Protein AF-A0A536V6L5-F1 (afdb_monomer)

Solvent-accessible surface area (backbone atoms only — not comparable to full-atom values): 14702 Å² total; per-residue (Å²): 137,81,83,82,77,78,73,73,70,75,74,70,68,69,81,58,52,76,40,65,74,47,49,51,50,50,55,52,52,50,52,52,50,48,46,52,52,24,46,74,72,39,78,50,76,87,55,30,63,60,49,31,51,57,50,44,69,66,52,49,61,55,50,54,53,49,50,52,50,43,40,71,46,36,77,60,47,76,75,45,56,42,69,62,38,52,51,49,50,53,53,46,54,51,50,48,43,53,52,48,48,54,55,48,42,75,76,40,90,80,68,48,72,70,58,50,51,49,54,44,52,50,53,52,51,51,51,51,51,51,53,49,52,51,51,53,48,55,64,66,47,49,62,58,55,51,50,52,49,50,52,57,56,49,66,73,49,57,67,66,54,56,55,50,48,51,50,41,35,60,65,26,49,83,81,38,47,72,60,21,49,50,54,50,50,45,51,51,53,52,50,53,60,72,70,47,85,68,82,55,68,35,40,42,46,60,54,52,51,51,48,48,48,52,47,55,53,48,37,68,68,48,42,93,76,58,85,86,85,87,91,58,92,86,56,67,46,78,43,72,35,68,59,72,64,60,50,64,56,51,57,47,62,75,73,107

Foldseek 3Di:
DDPPPPPPQPQQAFPQLQDPVLLVVLVVLVLVVLLVVLCVVDVDPVCSVVSSVVSCVLQVVLSVVLSVVCNVCSVVSRVDHLVVSLVVSLVSLLVSLLVSLVVVCVVDVPDDPVNSVVSSVVSNVSSVVSRVVSSVVSVVCSVVVVVVVVVVLVVLDDVVLVVLLVVLLVVCCVPPVVVSVVSVVLVVVLVVLSNDPQPFWDFPLVQVVSLVSSVVSVCSRCPVVDDDDDDCPPPRRRDTDRPPPCVVVSVVVSVD

Sequence (256 aa):
MRSIINQNAVPLSLPDFRNLGTILRILLAVNAFVLVAAIVREPRFETLSATWVEMVAVVEPPLLVELLILYILAPWFWRLPYEGGALMVIALTLGVSLGFNAAVSALVADMTAATMLRHVLYSLAIAGVLLYYCHLRAKALSPAITEARLQALQARIRPHFLFNSMNAVLSLMRSEPRRAEAALEDLADLFRVLMRDNRQLTPLADEVELCRQYLDVEMLRLGGRLEIEWHIDNMPKDALVPPLILQPLLENAVYH

Mean predicted aligned error: 13.1 Å

Secondary structure (DSSP, 8-state):
------------PPP-TT-HHHHHHHHHHHHHHHHHHHHHH---HHHHHHHHHHHHHHHHHHHHHHHHHHHHHHHHHTTS-HHHHHHHHHHHHHHHHHHHHHHHHHH-TT--HHHHHHHHHHHHHHHHHHHHHHHHHHHHHHHHHHHHHHHHHHHTS-HHHHHHHHHHHHHHTTT-HHHHHHHHHHHHHHHHHHTS-TTS-EEHHHHHHHHHHHHHHHHHHHGGG-------TT--TT-EE-TTSSHHHHHHHHH-

pLDDT: mean 82.63, std 12.37, range [30.34, 94.31]

Structure (mmCIF, N/CA/C/O backbone):
data_AF-A0A536V6L5-F1
#
_entry.id   AF-A0A536V6L5-F1
#
loop_
_atom_site.group_PDB
_atom_site.id
_atom_site.type_symbol
_atom_site.label_atom_id
_atom_site.label_alt_id
_atom_site.label_comp_id
_atom_site.label_asym_id
_atom_site.label_entity_id
_atom_site.label_seq_id
_atom_site.pdbx_PDB_ins_code
_atom_site.Cartn_x
_atom_site.Cartn_y
_atom_site.Cartn_z
_atom_site.occupancy
_atom_site.B_iso_or_equiv
_atom_site.auth_seq_id
_atom_site.auth_comp_id
_atom_site.auth_asym_id
_atom_site.auth_atom_id
_atom_site.pdbx_PDB_model_num
ATOM 1 N N . MET A 1 1 ? 12.572 12.201 30.875 1.00 36.19 1 MET A N 1
ATOM 2 C CA . MET A 1 1 ? 11.331 11.630 30.313 1.00 36.19 1 MET A CA 1
ATOM 3 C C . MET A 1 1 ? 11.689 10.989 28.973 1.00 36.19 1 MET A C 1
ATOM 5 O O . MET A 1 1 ? 11.778 11.682 27.970 1.00 36.19 1 MET A O 1
ATOM 9 N N . ARG A 1 2 ? 12.098 9.711 28.981 1.00 32.19 2 ARG A N 1
ATOM 10 C CA . ARG A 1 2 ? 12.500 8.993 27.758 1.00 32.19 2 ARG A CA 1
ATOM 11 C C . ARG A 1 2 ? 11.228 8.612 27.000 1.00 32.19 2 ARG A C 1
ATOM 13 O O 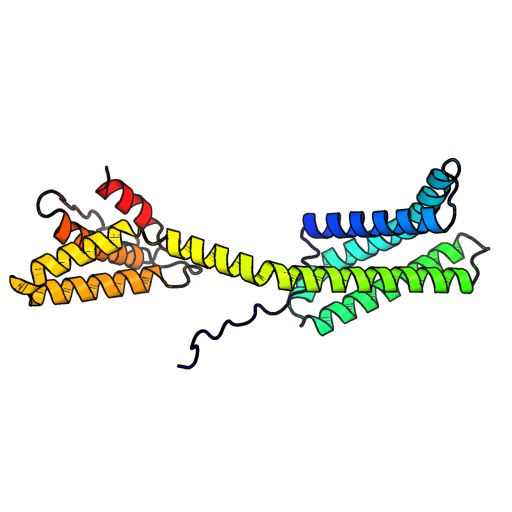. ARG A 1 2 ? 10.343 8.010 27.594 1.00 32.19 2 ARG A O 1
ATOM 20 N N . SER A 1 3 ? 11.140 8.993 25.729 1.00 30.34 3 SER A N 1
ATOM 21 C CA . SER A 1 3 ? 10.103 8.529 24.805 1.00 30.34 3 SER A CA 1
ATOM 22 C C . SER A 1 3 ? 10.157 6.997 24.723 1.00 30.34 3 SER A C 1
ATOM 24 O O . SER A 1 3 ? 11.151 6.447 24.257 1.00 30.34 3 SER A O 1
ATOM 26 N N . ILE A 1 4 ? 9.124 6.317 25.234 1.00 40.22 4 ILE A N 1
ATOM 27 C CA . ILE A 1 4 ? 8.967 4.845 25.216 1.00 40.22 4 ILE A CA 1
ATOM 28 C C . ILE A 1 4 ? 8.291 4.377 23.911 1.00 40.22 4 ILE A C 1
ATOM 30 O O . ILE A 1 4 ? 8.053 3.191 23.707 1.00 40.22 4 ILE A O 1
ATOM 34 N N . ILE A 1 5 ? 8.031 5.277 22.959 1.00 40.41 5 ILE A N 1
ATOM 35 C CA . ILE A 1 5 ? 7.508 4.878 21.652 1.00 40.41 5 ILE A CA 1
ATOM 36 C C . ILE A 1 5 ? 8.704 4.541 20.768 1.00 40.41 5 ILE A C 1
ATOM 38 O O . ILE A 1 5 ? 9.228 5.385 20.041 1.00 40.41 5 ILE A O 1
ATOM 42 N N . ASN A 1 6 ? 9.154 3.291 20.866 1.00 34.97 6 ASN A N 1
ATOM 43 C CA . ASN A 1 6 ? 10.057 2.698 19.894 1.00 34.97 6 ASN A CA 1
ATOM 44 C C . ASN A 1 6 ? 9.265 2.568 18.584 1.00 34.97 6 ASN A C 1
ATOM 46 O O . ASN A 1 6 ? 8.606 1.561 18.327 1.00 34.97 6 ASN A O 1
ATOM 50 N N . GLN A 1 7 ? 9.230 3.654 17.806 1.00 41.91 7 GLN A N 1
ATOM 51 C CA . GLN A 1 7 ? 8.736 3.638 16.438 1.00 41.91 7 GLN A CA 1
ATOM 52 C C . GLN A 1 7 ? 9.665 2.700 15.678 1.00 41.91 7 GLN A C 1
ATOM 54 O O . GLN A 1 7 ? 10.732 3.114 15.230 1.00 41.91 7 GLN A O 1
ATOM 59 N N . ASN A 1 8 ? 9.296 1.421 15.591 1.00 37.50 8 ASN A N 1
ATOM 60 C CA . ASN A 1 8 ? 9.935 0.493 14.676 1.00 37.50 8 ASN A CA 1
ATOM 61 C C . ASN A 1 8 ? 9.843 1.141 13.298 1.00 37.50 8 ASN A C 1
ATOM 63 O O . ASN A 1 8 ? 8.767 1.171 12.696 1.00 37.50 8 ASN A O 1
ATOM 67 N N . ALA A 1 9 ? 10.949 1.739 12.851 1.00 43.09 9 ALA A N 1
ATOM 68 C CA . ALA A 1 9 ? 11.064 2.299 11.525 1.00 43.09 9 ALA A CA 1
ATOM 69 C C . ALA A 1 9 ? 10.640 1.185 10.576 1.00 43.09 9 ALA A C 1
ATOM 71 O O . ALA A 1 9 ? 11.258 0.119 10.571 1.00 43.09 9 ALA A O 1
ATOM 72 N N . VAL A 1 10 ? 9.529 1.391 9.861 1.00 50.34 10 VAL A N 1
ATOM 73 C CA . VAL A 1 10 ? 9.064 0.434 8.859 1.00 50.34 10 VAL A CA 1
ATOM 74 C C . VAL A 1 10 ? 10.277 0.152 7.977 1.00 50.34 10 VAL A C 1
ATOM 76 O O . VAL A 1 10 ? 10.818 1.112 7.416 1.00 50.34 10 VAL A O 1
ATOM 79 N N . PRO A 1 11 ? 10.773 -1.098 7.925 1.00 54.41 11 PRO A N 1
ATOM 80 C CA . PRO A 1 11 ? 11.987 -1.388 7.192 1.00 54.41 11 PRO A CA 1
ATOM 81 C C . PRO A 1 11 ? 11.763 -0.923 5.760 1.00 54.41 11 PRO A C 1
ATOM 83 O O . PRO A 1 11 ? 10.752 -1.265 5.138 1.00 54.41 11 PRO A O 1
ATOM 86 N N . LEU A 1 12 ? 12.665 -0.060 5.287 1.00 58.19 12 LEU A N 1
ATOM 87 C CA . LEU A 1 12 ? 12.641 0.448 3.924 1.00 58.19 12 LEU A CA 1
ATOM 88 C C . LEU A 1 12 ? 12.573 -0.764 3.000 1.00 58.19 12 LEU A C 1
ATOM 90 O O . LEU A 1 12 ? 13.488 -1.581 2.957 1.00 58.19 12 LEU A O 1
ATOM 94 N N . SER A 1 13 ? 11.438 -0.917 2.334 1.00 67.75 13 SER A N 1
ATOM 95 C CA . SER A 1 13 ? 11.196 -1.993 1.388 1.00 67.75 13 SER A CA 1
ATOM 96 C C . SER A 1 13 ? 11.420 -1.452 -0.012 1.00 67.75 13 SER A C 1
ATOM 98 O O . SER A 1 13 ? 11.226 -0.264 -0.285 1.00 67.75 13 SER A O 1
ATOM 100 N N . LEU A 1 14 ? 11.877 -2.331 -0.896 1.00 75.69 14 LEU A N 1
ATOM 101 C CA . LEU A 1 14 ? 11.948 -2.017 -2.312 1.00 75.69 14 LEU A CA 1
ATOM 102 C C . LEU A 1 14 ? 10.566 -1.646 -2.870 1.00 75.69 14 LEU A C 1
ATOM 104 O O . LEU A 1 14 ? 9.544 -2.045 -2.302 1.00 75.69 14 LEU A O 1
ATOM 108 N N . PRO A 1 15 ? 10.528 -0.916 -3.999 1.00 78.69 15 PRO A N 1
ATOM 109 C CA . PRO A 1 15 ? 9.286 -0.660 -4.708 1.00 78.69 15 PRO A CA 1
ATOM 110 C C . PRO A 1 15 ? 8.538 -1.965 -4.974 1.00 78.69 15 PRO A C 1
ATOM 112 O O . PRO A 1 15 ? 9.135 -2.971 -5.354 1.00 78.69 15 PRO A O 1
ATOM 115 N N . ASP A 1 16 ? 7.217 -1.939 -4.823 1.00 83.25 16 ASP A N 1
ATOM 116 C CA . ASP A 1 16 ? 6.396 -3.063 -5.252 1.00 83.25 16 ASP A CA 1
ATOM 117 C C . ASP A 1 16 ? 6.327 -3.079 -6.784 1.00 83.25 16 ASP A C 1
ATOM 119 O O . ASP A 1 16 ? 5.554 -2.334 -7.394 1.00 83.25 16 ASP A O 1
ATOM 123 N N . PHE A 1 17 ? 7.157 -3.926 -7.392 1.00 85.06 17 PHE A N 1
ATOM 124 C CA . PHE A 1 17 ? 7.233 -4.117 -8.840 1.00 85.06 17 PHE A CA 1
ATOM 125 C C . PHE A 1 17 ? 6.014 -4.843 -9.429 1.00 85.06 17 PHE A C 1
ATOM 127 O O . PHE A 1 17 ? 5.901 -4.928 -10.647 1.00 85.06 17 PHE A O 1
ATOM 134 N N . ARG A 1 18 ? 5.076 -5.341 -8.607 1.00 87.12 18 ARG A N 1
ATOM 135 C CA . ARG A 1 18 ? 3.779 -5.867 -9.075 1.00 87.12 18 ARG A CA 1
ATOM 136 C C . ARG A 1 18 ? 2.665 -4.831 -9.038 1.00 87.12 18 ARG A C 1
ATOM 138 O O . ARG A 1 18 ? 1.616 -5.033 -9.648 1.00 87.12 18 ARG A O 1
ATOM 145 N N . ASN A 1 19 ? 2.883 -3.709 -8.360 1.00 87.25 19 ASN A N 1
ATOM 146 C CA . ASN A 1 19 ? 1.928 -2.618 -8.333 1.00 87.2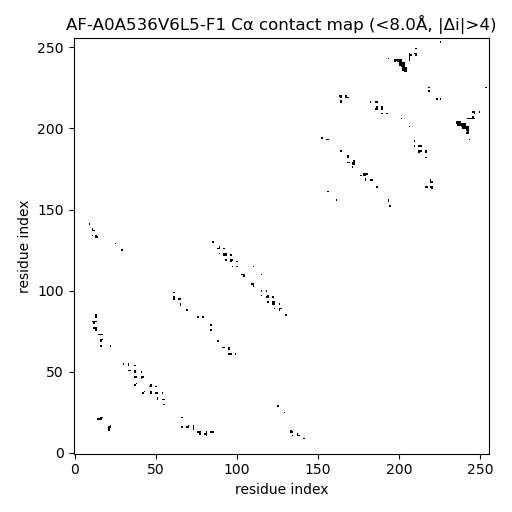5 19 ASN A CA 1
ATOM 147 C C . ASN A 1 19 ? 1.924 -1.886 -9.684 1.00 87.25 19 ASN A C 1
ATOM 149 O O . ASN A 1 19 ? 2.905 -1.238 -10.056 1.00 87.25 19 ASN A O 1
ATOM 153 N N . LEU A 1 20 ? 0.788 -1.925 -10.387 1.00 86.88 20 LEU A N 1
ATOM 154 C CA . LEU A 1 20 ? 0.605 -1.240 -11.674 1.00 86.88 20 LEU A CA 1
ATOM 155 C C . LEU A 1 20 ? 0.927 0.260 -11.597 1.00 86.88 20 LEU A C 1
ATOM 157 O O . LEU A 1 20 ? 1.516 0.821 -12.516 1.00 86.88 20 LEU A O 1
ATOM 161 N N . GLY A 1 21 ? 0.607 0.911 -10.476 1.00 87.38 21 GLY A N 1
ATOM 162 C CA . GLY A 1 21 ? 0.941 2.313 -10.252 1.00 87.38 21 GLY A CA 1
ATOM 163 C C . GLY A 1 21 ? 2.439 2.566 -10.056 1.00 87.38 21 GLY A C 1
ATOM 164 O O . GLY A 1 21 ? 2.901 3.675 -10.313 1.00 87.38 21 GLY A O 1
ATOM 165 N N . THR A 1 22 ? 3.222 1.592 -9.588 1.00 87.50 22 THR A N 1
ATOM 166 C CA . THR A 1 22 ? 4.693 1.693 -9.546 1.00 87.50 22 THR A CA 1
ATOM 167 C C . THR A 1 22 ? 5.272 1.547 -10.949 1.00 87.50 22 THR A C 1
ATOM 169 O O . THR A 1 22 ? 6.049 2.405 -11.362 1.00 87.50 22 THR A O 1
ATOM 172 N N . ILE A 1 23 ? 4.830 0.533 -11.699 1.00 90.00 23 ILE A N 1
ATOM 173 C CA . ILE A 1 23 ? 5.245 0.293 -13.091 1.00 90.00 23 ILE A CA 1
ATOM 174 C C . ILE A 1 23 ? 4.973 1.530 -13.956 1.00 90.00 23 ILE A C 1
ATOM 176 O O . ILE A 1 23 ? 5.877 2.030 -14.621 1.00 90.00 23 ILE A O 1
ATOM 180 N N . LEU A 1 24 ? 3.757 2.082 -13.888 1.00 91.31 24 LEU A N 1
ATOM 181 C CA . LEU A 1 24 ? 3.375 3.263 -14.662 1.00 91.31 24 LEU A CA 1
ATOM 182 C C . LEU A 1 24 ? 4.258 4.479 -14.345 1.00 91.31 24 LEU A C 1
ATOM 184 O O . LEU A 1 24 ? 4.662 5.201 -15.250 1.00 91.31 24 LEU A O 1
ATOM 188 N N . ARG A 1 25 ? 4.590 4.708 -13.068 1.00 90.25 25 ARG A N 1
ATOM 189 C CA . ARG A 1 25 ? 5.477 5.817 -12.677 1.00 90.25 25 ARG A CA 1
ATOM 190 C C . ARG A 1 25 ? 6.890 5.634 -13.215 1.00 90.25 25 ARG A C 1
ATOM 192 O O . ARG A 1 25 ? 7.487 6.624 -13.620 1.00 90.25 25 ARG A O 1
ATOM 199 N N . ILE A 1 26 ? 7.407 4.404 -13.222 1.00 91.06 26 ILE A N 1
ATOM 200 C CA . ILE A 1 26 ? 8.713 4.101 -13.814 1.00 91.06 26 ILE A CA 1
ATOM 201 C C . ILE A 1 26 ? 8.675 4.411 -15.313 1.00 91.06 26 ILE A C 1
ATOM 203 O O . ILE A 1 26 ? 9.492 5.198 -15.775 1.00 91.06 26 ILE A O 1
ATOM 207 N N . LEU A 1 27 ? 7.684 3.892 -16.045 1.00 92.12 27 LEU A N 1
ATOM 208 C CA . LEU A 1 27 ? 7.528 4.146 -17.483 1.00 92.12 27 LEU A CA 1
ATOM 209 C C . LEU A 1 27 ? 7.452 5.643 -17.807 1.00 92.12 27 LEU A C 1
ATOM 211 O O . LEU A 1 27 ? 8.172 6.119 -18.684 1.00 92.12 27 LEU A O 1
ATOM 215 N N . LEU A 1 28 ? 6.631 6.396 -17.067 1.00 92.81 28 LEU A N 1
ATOM 216 C CA . LEU A 1 28 ? 6.499 7.843 -17.244 1.00 92.81 28 LEU A CA 1
ATOM 217 C C . LEU A 1 28 ? 7.797 8.589 -16.912 1.00 92.81 28 LEU A C 1
ATOM 219 O O . LEU A 1 28 ? 8.168 9.509 -17.635 1.00 92.81 28 LEU A O 1
ATOM 223 N N . ALA A 1 29 ? 8.498 8.201 -15.845 1.00 90.56 29 ALA A N 1
ATOM 224 C CA . ALA A 1 29 ? 9.748 8.842 -15.450 1.00 90.56 29 ALA A CA 1
ATOM 225 C C . ALA A 1 29 ? 10.865 8.597 -16.474 1.00 90.56 29 ALA A C 1
ATOM 227 O O . ALA A 1 29 ? 11.586 9.533 -16.818 1.00 90.56 29 ALA A O 1
ATOM 228 N N . VAL A 1 30 ? 10.980 7.372 -17.000 1.00 90.44 30 VAL A N 1
ATOM 229 C CA . VAL A 1 30 ? 11.951 7.057 -18.056 1.00 90.44 30 VAL A CA 1
ATOM 230 C C . VAL A 1 30 ? 11.614 7.818 -19.334 1.00 90.44 30 VAL A C 1
ATOM 232 O O . VAL A 1 30 ? 12.487 8.483 -19.882 1.00 90.44 30 VAL A O 1
ATOM 235 N N . ASN A 1 31 ? 10.352 7.814 -19.770 1.00 92.19 31 ASN A N 1
ATOM 236 C CA . ASN A 1 31 ? 9.929 8.559 -20.959 1.00 92.19 31 ASN A CA 1
ATOM 237 C C . ASN A 1 31 ? 10.161 10.073 -20.821 1.00 92.19 31 ASN A C 1
ATOM 239 O O . ASN A 1 31 ? 10.624 10.713 -21.765 1.00 92.19 31 ASN A O 1
ATOM 243 N N . ALA A 1 32 ? 9.913 10.647 -19.639 1.00 91.44 32 ALA A N 1
ATOM 244 C CA . ALA A 1 32 ? 10.214 12.051 -19.365 1.00 91.44 32 ALA A CA 1
ATOM 245 C C . ALA A 1 32 ? 11.724 12.333 -19.431 1.00 91.44 32 ALA A C 1
ATOM 247 O O . ALA A 1 32 ? 12.139 13.344 -19.995 1.00 91.44 32 ALA A O 1
ATOM 248 N N . PHE A 1 33 ? 12.555 11.430 -18.903 1.00 89.06 33 PHE A N 1
ATOM 249 C CA . PHE A 1 33 ? 14.010 11.549 -18.993 1.00 89.06 33 PHE A CA 1
ATOM 250 C C . PHE A 1 33 ? 14.500 11.472 -20.444 1.00 89.06 33 PHE A C 1
ATOM 252 O O . PHE A 1 33 ? 15.322 12.286 -20.859 1.00 89.06 33 PHE A O 1
ATOM 259 N N . VAL A 1 34 ? 13.954 10.544 -21.235 1.00 89.50 34 VAL A N 1
ATOM 260 C CA . VAL A 1 34 ? 14.249 10.417 -22.669 1.00 89.50 34 VAL A CA 1
ATOM 261 C C . VAL A 1 34 ? 13.827 11.675 -23.431 1.00 89.50 34 VAL A C 1
ATOM 263 O O . VAL A 1 34 ? 14.579 12.154 -24.275 1.00 89.50 34 VAL A O 1
ATOM 266 N N . LEU A 1 35 ? 12.677 12.268 -23.100 1.00 90.06 35 LEU A N 1
ATOM 267 C CA . LEU A 1 35 ? 12.240 13.536 -23.687 1.00 90.06 35 LEU A CA 1
ATOM 268 C C . LEU A 1 35 ? 13.208 14.682 -23.365 1.00 90.06 35 LEU A C 1
ATOM 270 O O . LEU A 1 35 ? 13.599 15.424 -24.263 1.00 90.06 35 LEU A O 1
ATOM 274 N N . VAL A 1 36 ? 13.646 14.806 -22.109 1.00 89.50 36 VAL A N 1
ATOM 275 C CA . VAL A 1 36 ? 14.653 15.807 -21.717 1.00 89.50 36 VAL A CA 1
ATOM 276 C C . VAL A 1 36 ? 15.971 15.573 -22.461 1.00 89.50 36 VAL A C 1
ATOM 278 O O . VAL A 1 36 ? 16.558 16.522 -22.977 1.00 89.50 36 VAL A O 1
ATOM 281 N N . ALA A 1 37 ? 16.418 14.321 -22.581 1.00 86.31 37 ALA A N 1
ATOM 282 C CA . ALA A 1 37 ? 17.620 13.977 -23.337 1.00 86.31 37 ALA A CA 1
ATOM 283 C C . ALA A 1 37 ? 17.488 14.313 -24.835 1.00 86.31 3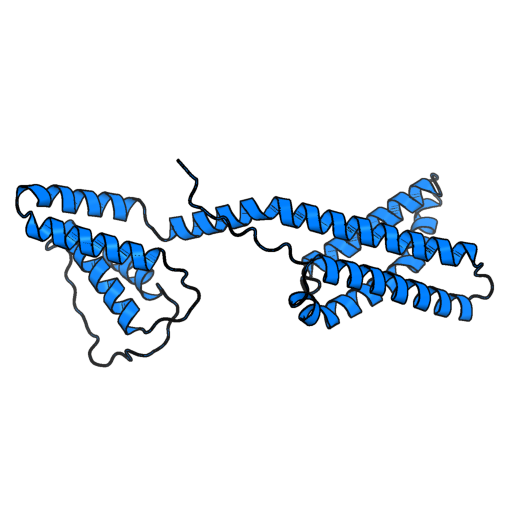7 ALA A C 1
ATOM 285 O O . ALA A 1 37 ? 18.450 14.795 -25.435 1.00 86.31 37 ALA A O 1
ATOM 286 N N . ALA A 1 38 ? 16.304 14.120 -25.424 1.00 87.81 38 ALA A N 1
ATOM 287 C CA . ALA A 1 38 ? 16.015 14.502 -26.804 1.00 87.81 38 ALA A CA 1
ATOM 288 C C . ALA A 1 38 ? 16.090 16.026 -26.998 1.00 87.81 38 ALA A C 1
ATOM 290 O O . ALA A 1 38 ? 16.741 16.474 -27.938 1.00 87.81 38 ALA A O 1
ATOM 291 N N . ILE A 1 39 ? 15.529 16.817 -26.071 1.00 89.56 39 ILE A N 1
ATOM 292 C CA . ILE A 1 39 ? 15.603 18.292 -26.094 1.00 89.56 39 ILE A CA 1
ATOM 293 C C . ILE A 1 39 ? 17.055 18.780 -25.997 1.00 89.56 39 ILE A C 1
ATOM 295 O O . ILE A 1 39 ? 17.450 19.703 -26.706 1.00 89.56 39 ILE A O 1
ATOM 299 N N . VAL A 1 40 ? 17.859 18.163 -25.124 1.00 88.75 40 VAL A N 1
ATOM 300 C CA . VAL A 1 40 ? 19.279 18.518 -24.958 1.00 88.75 40 VAL A CA 1
ATOM 301 C C . VAL A 1 40 ? 20.088 18.179 -26.210 1.00 88.75 40 VAL A C 1
ATOM 303 O O . VAL A 1 40 ? 21.018 18.908 -26.552 1.00 88.75 40 VAL A O 1
ATOM 306 N N . ARG A 1 41 ? 19.754 17.076 -26.889 1.00 85.56 41 ARG A N 1
ATOM 307 C CA . ARG A 1 41 ? 20.457 16.646 -28.100 1.00 85.56 41 ARG A CA 1
ATOM 308 C C . ARG A 1 41 ? 20.088 17.494 -29.312 1.00 85.56 41 ARG A C 1
ATOM 310 O O . ARG A 1 41 ? 20.988 17.868 -30.054 1.00 85.56 41 ARG A O 1
ATOM 317 N N . GLU A 1 42 ? 18.804 17.783 -29.497 1.00 88.06 42 GLU A N 1
ATOM 318 C CA . GLU A 1 42 ? 18.297 18.512 -30.656 1.00 88.06 42 GLU A CA 1
ATOM 319 C C . GLU A 1 42 ? 17.285 19.588 -30.209 1.00 88.06 42 GLU A C 1
ATOM 321 O O . GLU A 1 42 ? 16.099 19.304 -30.034 1.00 88.06 42 GLU A O 1
ATOM 326 N N . PRO A 1 43 ? 17.721 20.852 -30.037 1.00 83.12 43 PRO A N 1
ATOM 327 C CA . PRO A 1 43 ? 16.858 21.928 -29.537 1.00 83.12 43 PRO A CA 1
ATOM 328 C C . PRO A 1 43 ? 15.781 22.384 -30.533 1.00 83.12 43 PRO A C 1
ATOM 330 O O . PRO A 1 43 ? 14.929 23.209 -30.198 1.00 83.12 43 PRO A O 1
ATOM 333 N N . ARG A 1 44 ? 15.848 21.922 -31.788 1.00 89.38 44 ARG A N 1
ATOM 334 C CA . ARG A 1 44 ? 14.951 22.346 -32.868 1.00 89.38 44 ARG A CA 1
ATOM 335 C C . ARG A 1 44 ? 13.634 21.588 -32.775 1.00 89.38 44 ARG A C 1
ATOM 337 O O . ARG A 1 44 ? 13.602 20.364 -32.832 1.00 89.38 44 ARG A O 1
ATOM 344 N N . PHE A 1 45 ? 12.533 22.328 -32.705 1.00 83.12 45 PHE A N 1
ATOM 345 C CA . PHE A 1 45 ? 11.204 21.744 -32.519 1.00 83.12 45 PHE A CA 1
ATOM 346 C C . PHE A 1 45 ? 10.770 20.824 -33.676 1.00 83.12 45 PHE A C 1
ATOM 348 O O . PHE A 1 45 ? 10.078 19.836 -33.452 1.00 83.12 45 PHE A O 1
ATOM 355 N N . GLU A 1 46 ? 11.216 21.111 -34.901 1.00 86.56 46 GLU A N 1
ATOM 356 C CA . GLU A 1 46 ? 10.853 20.354 -36.108 1.00 86.56 46 GLU A CA 1
ATOM 357 C C . GLU A 1 46 ? 11.407 18.919 -36.111 1.00 86.56 46 GLU A C 1
ATOM 359 O O . GLU A 1 46 ? 10.735 17.998 -36.568 1.00 86.56 46 GLU A O 1
ATOM 364 N N . THR A 1 47 ? 12.609 18.709 -35.565 1.00 88.25 47 THR A N 1
ATOM 365 C CA . THR A 1 47 ? 13.303 17.408 -35.528 1.00 88.25 47 THR A CA 1
ATOM 366 C C . THR A 1 47 ? 13.225 16.719 -34.163 1.00 88.25 47 THR A C 1
ATOM 368 O O . THR A 1 47 ? 13.609 15.551 -34.031 1.00 88.25 47 THR A O 1
ATOM 371 N N . LEU A 1 48 ? 12.693 17.409 -33.149 1.00 89.25 48 LEU A N 1
ATOM 372 C CA . LEU A 1 48 ? 12.567 16.902 -31.783 1.00 89.25 48 LEU A CA 1
ATOM 373 C C . LEU A 1 48 ? 11.715 15.629 -31.711 1.00 89.25 48 LEU A C 1
ATOM 375 O O . LEU A 1 48 ? 12.092 14.681 -31.028 1.00 89.25 48 LEU A O 1
ATOM 379 N N . SER A 1 49 ? 10.582 15.597 -32.418 1.00 87.94 49 SER A N 1
ATOM 380 C CA . SER A 1 49 ? 9.656 14.455 -32.390 1.00 87.94 49 SER A CA 1
ATOM 381 C C . SER A 1 49 ? 10.293 13.186 -32.960 1.00 87.94 49 SER A C 1
ATOM 383 O O . SER A 1 49 ? 10.213 12.131 -32.334 1.00 87.94 49 SER A O 1
ATOM 385 N N . ALA A 1 50 ? 10.994 13.301 -34.091 1.00 89.38 50 ALA A N 1
ATOM 386 C CA . ALA A 1 50 ? 11.735 12.201 -34.700 1.00 89.38 50 ALA A CA 1
ATOM 387 C C . ALA A 1 50 ? 12.851 11.697 -33.770 1.00 89.38 50 ALA A C 1
ATOM 389 O O . ALA A 1 50 ? 12.919 10.506 -33.475 1.00 89.38 50 ALA A O 1
ATOM 390 N N . THR A 1 51 ? 13.655 12.614 -33.221 1.00 87.38 51 THR A N 1
ATOM 391 C CA . THR A 1 51 ? 14.753 12.279 -32.296 1.00 87.38 51 THR A CA 1
ATOM 392 C C . THR A 1 51 ? 14.240 11.598 -31.024 1.00 87.38 51 THR A C 1
ATOM 394 O O . THR A 1 51 ? 14.842 10.641 -30.538 1.00 87.38 51 THR A O 1
ATOM 397 N N . TRP A 1 52 ? 13.118 12.070 -30.476 1.00 89.00 52 TRP A N 1
ATOM 398 C CA . TRP A 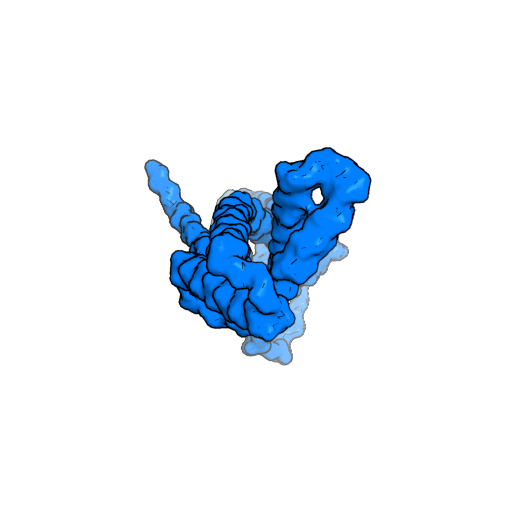1 52 ? 12.494 11.468 -29.300 1.00 89.00 52 TRP A CA 1
ATOM 399 C C . TRP A 1 52 ? 12.000 10.046 -29.589 1.00 89.00 52 TRP A C 1
ATOM 401 O O . TRP A 1 52 ? 12.323 9.137 -28.828 1.00 89.00 52 TRP A O 1
ATOM 411 N N . VAL A 1 53 ? 11.296 9.831 -30.706 1.00 89.75 53 VAL A N 1
ATOM 412 C CA . VAL A 1 53 ? 10.812 8.499 -31.115 1.00 89.75 53 VAL A CA 1
ATOM 413 C C . VAL A 1 53 ? 11.972 7.528 -31.336 1.00 89.75 53 VAL A C 1
ATOM 415 O O . VAL A 1 53 ? 11.898 6.388 -30.882 1.00 89.75 53 VAL A O 1
ATOM 418 N N . GLU A 1 54 ? 13.065 7.970 -31.962 1.00 86.31 54 GLU A N 1
ATOM 419 C CA . GLU A 1 54 ? 14.275 7.156 -32.131 1.00 86.31 54 GLU A CA 1
ATOM 420 C C . GLU A 1 54 ? 14.888 6.744 -30.787 1.00 86.31 54 GLU A C 1
ATOM 422 O O . GLU A 1 54 ? 15.245 5.581 -30.596 1.00 86.31 54 GLU A O 1
ATOM 427 N N . MET A 1 55 ? 14.985 7.667 -29.824 1.00 86.00 55 MET A N 1
ATOM 428 C CA . MET A 1 55 ? 15.505 7.344 -28.493 1.00 86.00 55 MET A CA 1
ATOM 429 C C . MET A 1 55 ? 14.579 6.402 -27.719 1.00 86.00 55 MET A C 1
ATOM 431 O O . MET A 1 55 ? 15.055 5.452 -27.096 1.00 86.00 55 MET A O 1
ATOM 435 N N . VAL A 1 56 ? 13.265 6.640 -27.764 1.00 88.94 56 VAL A N 1
ATOM 436 C CA . VAL A 1 56 ? 12.264 5.778 -27.120 1.00 88.94 56 VAL A CA 1
ATOM 437 C C . VAL A 1 56 ? 12.320 4.370 -27.709 1.00 88.94 56 VAL A C 1
ATOM 439 O O . VAL A 1 56 ? 12.359 3.404 -26.954 1.00 88.94 56 VAL A O 1
ATOM 442 N N . ALA A 1 57 ? 12.434 4.229 -29.032 1.00 87.12 57 ALA A N 1
ATOM 443 C CA . ALA A 1 57 ? 12.530 2.925 -29.691 1.00 87.12 57 ALA A CA 1
ATOM 444 C C . ALA A 1 57 ? 13.734 2.086 -29.217 1.00 87.12 57 ALA A C 1
ATOM 446 O O . ALA A 1 57 ? 13.674 0.857 -29.244 1.00 87.12 57 ALA A O 1
ATOM 447 N N . VAL A 1 58 ? 14.809 2.731 -28.752 1.00 83.31 58 VAL A N 1
ATOM 448 C CA . VAL A 1 58 ? 15.993 2.054 -28.199 1.00 83.31 58 VAL A CA 1
ATOM 449 C C . VAL A 1 58 ? 15.837 1.744 -26.705 1.00 83.31 58 VAL A C 1
ATOM 451 O O . VAL A 1 58 ? 16.302 0.700 -26.250 1.00 83.31 58 VAL A O 1
ATOM 454 N N . VAL A 1 59 ? 15.201 2.629 -25.931 1.00 87.19 59 VAL A N 1
ATOM 455 C CA . VAL A 1 59 ? 15.126 2.533 -24.458 1.00 87.19 59 VAL A CA 1
ATOM 456 C C . VAL A 1 59 ? 13.917 1.726 -23.970 1.00 87.19 59 VAL A C 1
ATOM 458 O O . VAL A 1 59 ? 14.018 1.019 -22.968 1.00 87.19 59 VAL A O 1
ATOM 461 N N . GLU A 1 60 ? 12.782 1.800 -24.663 1.00 89.88 60 GLU A N 1
ATOM 462 C CA . GLU A 1 60 ? 11.521 1.179 -24.237 1.00 89.88 60 GLU A CA 1
ATOM 463 C C . GLU A 1 60 ? 11.584 -0.364 -24.229 1.00 89.88 60 GLU A C 1
ATOM 465 O O . GLU A 1 60 ? 11.195 -0.961 -23.222 1.00 89.88 60 GLU A O 1
ATOM 470 N N . PRO A 1 61 ? 12.113 -1.055 -25.266 1.00 91.06 61 PRO A N 1
ATOM 471 C CA . PRO A 1 61 ? 12.158 -2.518 -25.261 1.00 91.06 61 PRO A CA 1
ATOM 472 C C . PRO A 1 61 ? 12.944 -3.136 -24.088 1.00 91.06 61 PRO A C 1
ATOM 474 O O . PRO A 1 61 ? 12.382 -4.006 -23.414 1.00 91.06 61 PRO A O 1
ATOM 477 N N . PRO A 1 62 ? 14.194 -2.721 -23.774 1.00 90.44 62 PRO A N 1
ATOM 478 C CA . PRO A 1 62 ? 14.910 -3.277 -22.629 1.00 90.44 62 PRO A CA 1
ATOM 479 C C . PRO A 1 62 ? 14.243 -2.914 -21.298 1.00 90.44 62 PRO A C 1
ATOM 481 O O . PRO A 1 62 ? 14.234 -3.749 -20.398 1.00 90.44 62 PRO A O 1
ATOM 484 N N . LEU A 1 63 ? 13.620 -1.733 -21.184 1.00 91.25 63 LEU A N 1
ATOM 485 C CA . LEU A 1 63 ? 12.870 -1.340 -19.989 1.00 91.25 63 LEU A CA 1
ATOM 486 C C . LEU A 1 63 ? 11.678 -2.272 -19.733 1.00 91.25 63 LEU A C 1
ATOM 488 O O . LEU A 1 63 ? 11.464 -2.701 -18.601 1.00 91.25 63 LEU A O 1
ATOM 492 N N . LEU A 1 64 ? 10.904 -2.610 -20.768 1.00 93.44 64 LEU A N 1
ATOM 493 C CA . LEU A 1 64 ? 9.766 -3.525 -20.636 1.00 93.44 64 LEU A CA 1
ATOM 494 C C . LEU A 1 64 ? 10.211 -4.937 -20.246 1.00 93.44 64 LEU A C 1
ATOM 496 O O . LEU A 1 64 ? 9.578 -5.566 -19.397 1.00 93.44 64 LEU A O 1
ATOM 500 N N . VAL A 1 65 ? 11.315 -5.420 -20.824 1.00 93.25 65 VAL A N 1
ATOM 501 C CA . VAL A 1 65 ? 11.916 -6.710 -20.452 1.00 93.25 65 VAL A CA 1
ATOM 502 C C . VAL A 1 65 ? 12.381 -6.687 -18.996 1.00 93.25 65 VAL A C 1
ATOM 504 O O . VAL A 1 65 ? 12.062 -7.600 -18.239 1.00 93.25 65 VAL A O 1
ATOM 507 N N . GLU A 1 66 ? 13.079 -5.636 -18.574 1.00 92.75 66 GLU A N 1
ATOM 508 C CA . GLU A 1 66 ? 13.513 -5.456 -17.188 1.00 92.75 66 GLU A CA 1
ATOM 509 C C . GLU A 1 66 ? 12.324 -5.435 -16.219 1.00 92.75 66 GLU A C 1
ATOM 511 O O . GLU A 1 66 ? 12.313 -6.190 -15.246 1.00 92.75 66 GLU A O 1
ATOM 516 N N . LEU A 1 67 ? 11.282 -4.654 -16.513 1.00 92.81 67 LEU A N 1
ATOM 517 C CA . LEU A 1 67 ? 10.065 -4.596 -15.702 1.00 92.81 67 LEU A CA 1
ATOM 518 C C . LEU A 1 67 ? 9.349 -5.949 -15.628 1.00 92.81 67 LEU A C 1
ATOM 520 O O . LEU A 1 67 ? 8.855 -6.313 -14.561 1.00 92.81 67 LEU A O 1
ATOM 524 N N . LEU A 1 68 ? 9.324 -6.720 -16.719 1.00 94.00 68 LEU A N 1
ATOM 525 C CA . LEU A 1 68 ? 8.760 -8.070 -16.731 1.00 94.00 68 LEU A CA 1
ATOM 526 C C . LEU A 1 68 ? 9.558 -9.020 -15.830 1.00 94.00 68 LEU A C 1
ATOM 528 O O . LEU A 1 68 ? 8.970 -9.766 -15.045 1.00 94.00 68 LEU A O 1
ATOM 532 N N . ILE A 1 69 ? 10.891 -8.981 -15.898 1.00 93.50 69 ILE A N 1
ATOM 533 C CA . ILE A 1 69 ? 11.735 -9.819 -15.039 1.00 93.50 69 ILE A CA 1
ATOM 534 C C . ILE A 1 69 ? 11.560 -9.401 -13.571 1.00 93.50 69 ILE A C 1
ATOM 536 O O . ILE A 1 69 ? 11.370 -10.263 -12.712 1.00 93.50 69 ILE A O 1
ATOM 540 N N . LEU A 1 70 ? 11.540 -8.098 -13.272 1.00 91.56 70 LEU A N 1
ATOM 541 C CA . LEU A 1 70 ? 11.281 -7.583 -11.924 1.00 91.56 70 LEU A CA 1
ATOM 542 C C . LEU A 1 70 ? 9.894 -7.996 -11.409 1.00 91.56 70 LEU A C 1
ATOM 544 O O . LEU A 1 70 ? 9.765 -8.376 -10.247 1.00 91.56 70 LEU A O 1
ATOM 548 N N . TYR A 1 71 ? 8.869 -7.998 -12.264 1.00 91.19 71 TYR A N 1
ATOM 549 C CA . TYR A 1 71 ? 7.522 -8.465 -11.926 1.00 91.19 71 TYR A CA 1
ATOM 550 C C . TYR A 1 71 ? 7.501 -9.954 -11.533 1.00 91.19 71 TYR A C 1
ATOM 552 O O . TYR A 1 71 ? 6.854 -10.347 -10.549 1.00 91.19 71 TYR A O 1
ATOM 560 N N . ILE A 1 72 ? 8.232 -10.789 -12.282 1.00 91.56 72 ILE A N 1
ATOM 561 C CA . ILE A 1 72 ? 8.360 -12.230 -12.025 1.00 91.56 72 ILE A CA 1
ATOM 562 C C . ILE A 1 72 ? 9.142 -12.477 -10.731 1.00 91.56 72 ILE A C 1
ATOM 564 O O . ILE A 1 72 ? 8.698 -13.263 -9.893 1.00 91.56 72 ILE A O 1
ATOM 568 N N . LEU A 1 73 ? 10.261 -11.774 -10.538 1.00 90.31 73 LEU A N 1
ATOM 569 C CA . LEU A 1 73 ? 11.146 -11.919 -9.378 1.00 90.31 73 LEU A CA 1
ATOM 570 C C . LEU A 1 73 ? 10.645 -11.198 -8.117 1.00 90.31 73 LEU A C 1
ATOM 572 O O . LEU A 1 73 ? 11.189 -11.425 -7.036 1.00 90.31 73 LEU A O 1
ATOM 576 N N . ALA A 1 74 ? 9.602 -10.368 -8.206 1.00 86.25 74 ALA A N 1
ATOM 577 C CA . ALA A 1 74 ? 9.053 -9.604 -7.081 1.00 86.25 74 ALA A CA 1
ATOM 578 C C . ALA A 1 74 ? 8.829 -10.417 -5.782 1.00 86.25 74 ALA A C 1
ATOM 580 O O . ALA A 1 74 ? 9.195 -9.917 -4.717 1.00 86.25 74 ALA A O 1
ATOM 581 N N . PRO A 1 75 ? 8.328 -11.675 -5.807 1.00 84.50 75 PRO A N 1
ATOM 582 C CA . PRO A 1 75 ? 8.165 -12.471 -4.587 1.00 84.50 75 PRO A CA 1
ATOM 583 C C . PRO A 1 75 ? 9.483 -12.774 -3.865 1.00 84.50 75 PRO A C 1
ATOM 585 O O . PRO A 1 75 ? 9.491 -12.997 -2.655 1.00 84.50 75 PRO A O 1
ATOM 588 N N . TRP A 1 76 ? 10.598 -12.818 -4.598 1.00 81.31 76 TRP A N 1
ATOM 589 C CA . TRP A 1 76 ? 11.925 -13.065 -4.034 1.00 81.31 76 TRP A CA 1
ATOM 590 C C . TRP A 1 76 ? 12.516 -11.783 -3.446 1.00 81.31 76 TRP A C 1
ATOM 592 O O . TRP A 1 76 ? 13.143 -11.834 -2.389 1.00 81.31 76 TRP A O 1
ATOM 602 N N . PHE A 1 77 ? 12.239 -10.628 -4.061 1.00 79.44 77 PHE A N 1
ATOM 603 C CA . PHE A 1 77 ? 12.648 -9.321 -3.540 1.00 79.44 77 PHE A CA 1
ATOM 604 C C . PHE A 1 77 ? 12.069 -9.018 -2.151 1.00 79.44 77 PHE A C 1
ATOM 606 O O . PHE A 1 77 ? 12.744 -8.382 -1.348 1.00 79.44 77 PHE A O 1
ATOM 613 N N . TRP A 1 78 ? 10.875 -9.522 -1.818 1.00 72.31 78 TRP A N 1
ATOM 614 C CA . TRP A 1 78 ? 10.273 -9.342 -0.487 1.00 72.31 78 TRP A CA 1
ATOM 615 C C . TRP A 1 78 ? 11.042 -10.020 0.655 1.00 72.31 78 TRP A C 1
ATOM 617 O O . TRP A 1 78 ? 10.788 -9.721 1.820 1.00 72.31 78 TRP A O 1
ATOM 627 N N . ARG A 1 79 ? 11.973 -10.929 0.344 1.00 79.50 79 ARG A N 1
ATOM 628 C CA . ARG A 1 79 ? 12.798 -11.632 1.339 1.00 79.50 79 ARG A CA 1
ATOM 629 C C . ARG A 1 79 ? 14.154 -10.969 1.574 1.00 79.50 79 ARG A C 1
ATOM 631 O O . ARG A 1 79 ? 14.855 -11.359 2.503 1.00 79.50 79 ARG A O 1
ATOM 638 N N . LEU A 1 80 ? 14.542 -10.011 0.731 1.00 80.94 80 LEU A N 1
ATOM 639 C CA . LEU A 1 80 ? 15.857 -9.378 0.772 1.00 80.94 80 LEU A CA 1
ATOM 640 C C . LEU A 1 80 ? 15.813 -8.038 1.524 1.00 80.94 80 LEU A C 1
ATOM 642 O O . LEU A 1 80 ? 14.819 -7.314 1.437 1.00 80.94 80 LEU A O 1
ATOM 646 N N . PRO A 1 81 ? 16.898 -7.661 2.228 1.00 83.38 81 PRO A N 1
ATOM 647 C CA . PRO A 1 81 ? 17.056 -6.299 2.724 1.00 83.38 81 PRO A CA 1
ATOM 648 C C . PRO A 1 81 ? 17.173 -5.315 1.551 1.00 83.38 81 PRO A C 1
ATOM 650 O O . PRO A 1 81 ? 17.609 -5.696 0.461 1.00 83.38 81 PRO A O 1
ATOM 653 N N . TYR A 1 82 ? 16.839 -4.041 1.788 1.00 83.75 82 TYR A N 1
ATOM 654 C CA . TYR A 1 82 ? 16.857 -2.990 0.761 1.00 83.75 82 TYR A CA 1
ATOM 655 C C . TYR A 1 82 ? 18.160 -2.961 -0.045 1.00 83.75 82 TYR A C 1
ATOM 657 O O . TYR A 1 82 ? 18.107 -2.959 -1.269 1.00 83.75 82 TYR A O 1
ATOM 665 N N . GLU A 1 83 ? 19.313 -3.019 0.628 1.00 85.12 83 GLU A N 1
ATOM 666 C CA . GLU A 1 83 ? 20.630 -2.980 -0.024 1.00 85.12 83 GLU A CA 1
ATOM 667 C C . GLU A 1 83 ? 20.837 -4.158 -0.986 1.00 85.12 83 GLU A C 1
ATOM 669 O O . GLU A 1 83 ? 21.237 -3.973 -2.133 1.00 85.12 83 GLU A O 1
ATOM 674 N N . GLY A 1 84 ? 20.499 -5.378 -0.552 1.00 86.62 84 GLY A N 1
ATOM 675 C CA . GLY A 1 84 ? 20.618 -6.575 -1.390 1.00 86.62 84 GLY A CA 1
ATOM 676 C C . GLY A 1 84 ? 19.654 -6.545 -2.574 1.00 86.62 84 GLY A C 1
ATOM 677 O O . GLY A 1 84 ? 20.007 -6.919 -3.690 1.00 86.62 84 GLY A O 1
ATOM 678 N N . GLY A 1 85 ? 18.448 -6.035 -2.344 1.00 87.56 85 GLY A N 1
ATOM 679 C CA . GLY A 1 85 ? 17.469 -5.824 -3.392 1.00 87.56 85 GLY A CA 1
ATOM 680 C C . GLY A 1 85 ? 17.898 -4.764 -4.415 1.00 87.56 85 GLY A C 1
ATOM 681 O O . GLY A 1 85 ? 17.814 -5.007 -5.615 1.00 87.56 85 GLY A O 1
ATOM 682 N N . ALA A 1 86 ? 18.398 -3.612 -3.970 1.00 89.19 86 ALA A N 1
ATOM 683 C CA . ALA A 1 86 ? 18.872 -2.542 -4.846 1.00 89.19 86 ALA A CA 1
ATOM 684 C C . ALA A 1 86 ? 20.056 -3.006 -5.707 1.00 89.19 86 ALA A C 1
ATOM 686 O O . ALA A 1 86 ? 20.066 -2.771 -6.915 1.00 89.19 86 ALA A O 1
ATOM 687 N N . LEU A 1 87 ? 21.005 -3.740 -5.115 1.00 90.88 87 LEU A N 1
ATOM 688 C CA . LEU A 1 87 ? 22.107 -4.361 -5.853 1.00 90.88 87 LEU A CA 1
ATOM 689 C C . LEU A 1 87 ? 21.605 -5.339 -6.919 1.00 90.88 87 LEU A C 1
ATOM 691 O O . LEU A 1 87 ? 22.120 -5.336 -8.035 1.00 90.88 87 LEU A O 1
ATOM 695 N N . MET A 1 88 ? 20.586 -6.143 -6.608 1.00 90.06 88 MET A N 1
ATOM 696 C CA . MET A 1 88 ? 20.004 -7.073 -7.574 1.00 90.06 88 MET A CA 1
ATOM 697 C C . MET A 1 88 ? 19.300 -6.348 -8.728 1.00 90.06 88 MET A C 1
ATOM 699 O O . MET A 1 88 ? 19.451 -6.774 -9.869 1.00 90.06 88 MET A O 1
ATOM 703 N N . VAL A 1 89 ? 18.593 -5.240 -8.462 1.00 91.88 89 VAL A N 1
ATOM 704 C CA . VAL A 1 89 ? 18.019 -4.391 -9.523 1.00 91.88 89 VAL A CA 1
ATOM 705 C C . VAL A 1 89 ? 19.128 -3.864 -10.427 1.00 91.88 89 VAL A C 1
ATOM 707 O O . VAL A 1 89 ? 19.070 -4.090 -11.625 1.00 91.88 89 VAL A O 1
ATOM 710 N N . ILE A 1 90 ? 20.183 -3.266 -9.867 1.00 92.81 90 ILE A N 1
ATOM 711 C CA . ILE A 1 90 ? 21.313 -2.739 -10.650 1.00 92.81 90 ILE A CA 1
ATOM 712 C C . ILE A 1 90 ? 22.007 -3.835 -11.475 1.00 92.81 90 ILE A C 1
ATOM 714 O O . ILE A 1 90 ? 22.333 -3.620 -12.644 1.00 92.81 90 ILE A O 1
ATOM 718 N N . ALA A 1 91 ? 22.219 -5.020 -10.895 1.00 93.38 91 ALA A N 1
ATOM 719 C CA . ALA A 1 91 ? 22.807 -6.157 -11.601 1.00 93.38 91 ALA A CA 1
ATOM 720 C C . ALA A 1 91 ? 21.919 -6.633 -12.763 1.00 93.38 91 ALA A C 1
ATOM 722 O O . ALA A 1 91 ? 22.421 -6.967 -13.837 1.00 93.38 91 ALA A O 1
ATOM 723 N N . LEU A 1 92 ? 20.601 -6.628 -12.563 1.00 93.25 92 LEU A N 1
ATOM 724 C CA . LEU A 1 92 ? 19.622 -6.979 -13.583 1.00 93.25 92 LEU A CA 1
ATOM 725 C C 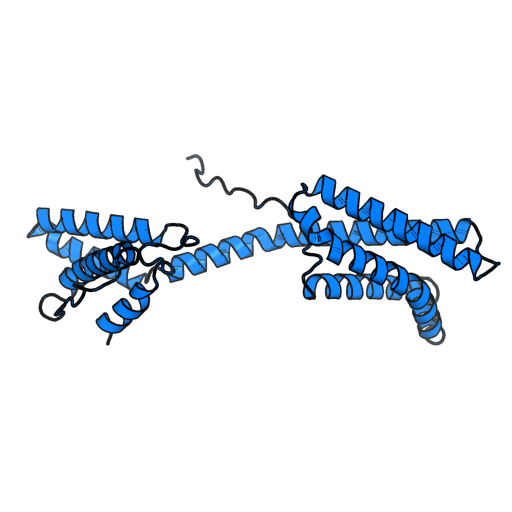. LEU A 1 92 ? 19.563 -5.921 -14.690 1.00 93.25 92 LEU A C 1
ATOM 727 O O . LEU A 1 92 ? 19.631 -6.294 -15.859 1.00 93.25 92 LEU A O 1
ATOM 731 N N . THR A 1 93 ? 19.552 -4.629 -14.347 1.00 93.44 93 THR A N 1
ATOM 732 C CA . THR A 1 93 ? 19.656 -3.521 -15.309 1.00 93.44 93 THR A CA 1
ATOM 733 C C . THR A 1 93 ? 20.907 -3.674 -16.174 1.00 93.44 93 THR A C 1
ATOM 735 O O . THR A 1 93 ? 20.835 -3.570 -17.401 1.00 93.44 93 THR A O 1
ATOM 738 N N . LEU A 1 94 ? 22.060 -3.971 -15.558 1.00 93.75 94 LEU A N 1
ATOM 739 C CA . LEU A 1 94 ? 23.318 -4.201 -16.268 1.00 93.75 94 LEU A CA 1
ATOM 740 C C . LEU A 1 94 ? 23.213 -5.397 -17.226 1.00 93.75 94 LEU A C 1
ATOM 742 O O . LEU A 1 94 ? 23.562 -5.273 -18.399 1.00 93.75 94 LEU A O 1
ATOM 746 N N . GLY A 1 95 ? 22.708 -6.536 -16.746 1.00 94.00 95 GLY A N 1
ATOM 747 C CA . GLY A 1 95 ? 22.565 -7.756 -17.542 1.00 94.00 95 GLY A CA 1
ATOM 748 C C . GLY A 1 95 ? 21.613 -7.591 -18.727 1.00 94.00 95 GLY A C 1
ATOM 749 O O . GLY A 1 95 ? 21.971 -7.939 -19.852 1.00 94.00 95 GLY A O 1
ATOM 750 N N . VAL A 1 96 ? 20.434 -7.002 -18.502 1.00 93.31 96 VAL A N 1
ATOM 751 C CA . VAL A 1 96 ? 19.447 -6.719 -19.557 1.00 93.31 96 VAL A CA 1
ATOM 752 C C . VAL A 1 96 ? 20.018 -5.735 -20.574 1.00 93.31 96 VAL A C 1
ATOM 754 O O . VAL A 1 96 ? 19.902 -5.965 -21.775 1.00 93.31 96 VAL A O 1
ATOM 757 N N . SER A 1 97 ? 20.707 -4.684 -20.117 1.00 90.88 97 SER A N 1
ATOM 758 C CA . SER A 1 97 ? 21.322 -3.694 -21.008 1.00 90.88 97 SER A CA 1
ATOM 759 C C . SER A 1 97 ? 22.417 -4.306 -21.882 1.00 90.88 97 SER A C 1
ATOM 761 O O . SER A 1 97 ? 22.465 -4.039 -23.081 1.00 90.88 97 SER A O 1
ATOM 763 N N . LEU A 1 98 ? 23.296 -5.138 -21.316 1.00 91.44 98 LEU A N 1
ATOM 764 C CA . LEU A 1 98 ? 24.343 -5.825 -22.079 1.00 91.44 98 LEU A CA 1
ATOM 765 C C . LEU A 1 98 ? 23.748 -6.828 -23.073 1.00 91.44 98 LEU A C 1
ATOM 767 O O . LEU A 1 98 ? 24.140 -6.830 -24.239 1.00 91.44 98 LEU A O 1
ATOM 771 N N . GLY A 1 99 ? 22.773 -7.630 -22.636 1.00 90.94 99 GLY A N 1
ATOM 772 C CA . GLY A 1 99 ? 22.079 -8.593 -23.492 1.00 90.94 99 GLY A CA 1
ATOM 773 C C . GLY A 1 99 ? 21.350 -7.921 -24.656 1.00 90.94 99 GLY A C 1
ATOM 774 O O . GLY A 1 99 ? 21.464 -8.369 -25.795 1.00 90.94 99 GLY A O 1
ATOM 775 N N . PHE A 1 100 ? 20.669 -6.803 -24.396 1.00 90.25 100 PHE A N 1
ATOM 776 C CA . PHE A 1 100 ? 19.994 -6.029 -25.434 1.00 90.25 100 PHE A CA 1
ATOM 777 C C . PHE A 1 100 ? 20.988 -5.418 -26.430 1.00 90.25 100 PHE A C 1
ATOM 779 O O . PHE A 1 100 ? 20.801 -5.565 -27.634 1.00 90.25 100 PHE A O 1
ATOM 786 N N . ASN A 1 101 ? 22.085 -4.809 -25.961 1.00 87.88 101 ASN A N 1
ATOM 787 C CA . ASN A 1 101 ? 23.122 -4.282 -26.860 1.00 87.88 101 ASN A CA 1
ATOM 788 C C . ASN A 1 101 ? 23.747 -5.385 -27.733 1.00 87.88 101 ASN A C 1
ATOM 790 O O . ASN A 1 101 ? 23.987 -5.147 -28.914 1.00 87.88 101 ASN A O 1
ATOM 794 N N . ALA A 1 102 ? 23.975 -6.584 -27.186 1.00 88.38 102 ALA A N 1
ATOM 795 C CA . ALA A 1 102 ? 24.485 -7.726 -27.947 1.00 88.38 102 ALA A CA 1
ATOM 796 C C . ALA A 1 102 ? 23.479 -8.237 -28.997 1.00 88.38 102 ALA A C 1
ATOM 798 O O . ALA A 1 102 ? 23.866 -8.604 -30.104 1.00 88.38 102 ALA A O 1
ATOM 799 N N . ALA A 1 103 ? 22.183 -8.238 -28.674 1.00 88.62 103 ALA A N 1
ATOM 800 C CA . ALA A 1 103 ? 21.137 -8.604 -29.626 1.00 88.62 103 ALA A CA 1
ATOM 801 C C . ALA A 1 103 ? 21.017 -7.578 -30.766 1.00 88.62 103 ALA A C 1
ATOM 803 O O . ALA A 1 103 ? 20.917 -7.955 -31.932 1.00 88.62 103 ALA A O 1
ATOM 804 N N . VAL A 1 104 ? 21.070 -6.281 -30.442 1.00 85.88 104 VAL A N 1
ATOM 805 C CA . VAL A 1 104 ? 21.008 -5.203 -31.439 1.00 85.88 104 VAL A CA 1
ATOM 806 C C . VAL A 1 104 ? 22.250 -5.200 -32.328 1.00 85.88 104 VAL A C 1
ATOM 808 O O . VAL A 1 104 ? 22.114 -5.056 -33.540 1.00 85.88 104 VAL A O 1
ATOM 811 N N . SER A 1 105 ? 23.447 -5.412 -31.773 1.00 85.81 105 SER A N 1
ATOM 812 C CA . SER A 1 105 ? 24.683 -5.450 -32.565 1.00 85.81 105 SER A CA 1
ATOM 813 C C . SER A 1 105 ? 24.746 -6.628 -33.539 1.00 85.81 105 SER A C 1
ATOM 815 O O . SER A 1 105 ? 25.369 -6.514 -34.591 1.00 85.81 105 SER A O 1
ATOM 817 N N . ALA A 1 106 ? 24.068 -7.738 -33.229 1.00 85.69 106 ALA A N 1
ATOM 818 C CA . ALA A 1 106 ? 23.919 -8.864 -34.147 1.00 85.69 106 ALA A CA 1
ATOM 819 C C . ALA A 1 106 ? 22.983 -8.553 -35.332 1.00 85.69 106 ALA A C 1
ATOM 821 O O . ALA A 1 106 ? 23.128 -9.152 -36.396 1.00 85.69 106 ALA A O 1
ATOM 822 N N . LEU A 1 107 ? 22.030 -7.630 -35.159 1.00 83.94 107 LEU A N 1
ATOM 823 C CA . LEU A 1 107 ? 21.073 -7.218 -36.194 1.00 83.94 107 LEU A CA 1
ATOM 824 C C . LEU A 1 107 ? 21.553 -6.010 -37.010 1.00 83.94 107 LEU A C 1
ATOM 826 O O . LEU A 1 107 ? 21.249 -5.909 -38.197 1.00 83.94 107 LEU A O 1
ATOM 830 N N . VAL A 1 108 ? 22.277 -5.086 -36.376 1.00 80.12 108 VAL A N 1
ATOM 831 C CA . VAL A 1 108 ? 22.720 -3.815 -36.956 1.00 80.12 108 VAL A CA 1
ATOM 832 C C . VAL A 1 108 ? 24.243 -3.737 -36.879 1.00 80.12 108 VAL A C 1
ATOM 834 O O . VAL A 1 108 ? 24.815 -3.520 -35.813 1.00 80.12 108 VAL A O 1
ATOM 837 N N . ALA A 1 109 ? 24.900 -3.883 -38.031 1.00 64.25 109 ALA A N 1
ATOM 838 C CA . ALA A 1 109 ? 26.353 -4.045 -38.143 1.00 64.25 109 ALA A CA 1
ATOM 839 C C . ALA A 1 109 ? 27.200 -2.812 -37.746 1.00 64.25 109 ALA A C 1
ATOM 841 O O . ALA A 1 109 ? 28.423 -2.910 -37.720 1.00 64.25 109 ALA A O 1
ATOM 842 N N . ASP A 1 110 ? 26.582 -1.671 -37.421 1.00 72.94 110 ASP A N 1
ATOM 843 C CA . ASP A 1 110 ? 27.268 -0.380 -37.220 1.00 72.94 110 ASP A CA 1
ATOM 844 C C . ASP A 1 110 ? 27.276 0.102 -35.750 1.00 72.94 110 ASP A C 1
ATOM 846 O O . ASP A 1 110 ? 27.480 1.278 -35.436 1.00 72.94 110 ASP A O 1
ATOM 850 N N . MET A 1 111 ? 27.033 -0.804 -34.793 1.00 75.62 111 MET A N 1
ATOM 851 C CA . MET A 1 111 ? 27.122 -0.465 -33.370 1.00 75.62 111 MET A CA 1
ATOM 852 C C . MET A 1 111 ? 28.575 -0.429 -32.884 1.00 75.62 111 MET A C 1
ATOM 854 O O . MET A 1 111 ? 29.210 -1.457 -32.659 1.00 75.62 111 MET A O 1
ATOM 858 N N . THR A 1 112 ? 29.086 0.775 -32.621 1.00 84.06 112 THR A N 1
ATOM 859 C CA . THR A 1 112 ? 30.397 0.950 -31.976 1.00 84.06 112 THR A CA 1
ATOM 860 C C . THR A 1 112 ? 30.358 0.622 -30.476 1.00 84.06 112 THR A C 1
ATOM 862 O O . THR A 1 112 ? 29.349 0.839 -29.797 1.00 84.06 112 THR A O 1
ATOM 865 N N . ALA A 1 113 ? 31.497 0.193 -29.918 1.00 84.69 113 ALA A N 1
ATOM 866 C CA . ALA A 1 113 ? 31.648 -0.052 -28.478 1.00 84.69 113 ALA A CA 1
ATOM 867 C C . ALA A 1 113 ? 31.334 1.193 -27.621 1.00 84.69 113 ALA A C 1
ATOM 869 O O . ALA A 1 113 ? 30.786 1.081 -26.525 1.00 84.69 113 ALA A O 1
ATOM 870 N N . ALA A 1 114 ? 31.623 2.393 -28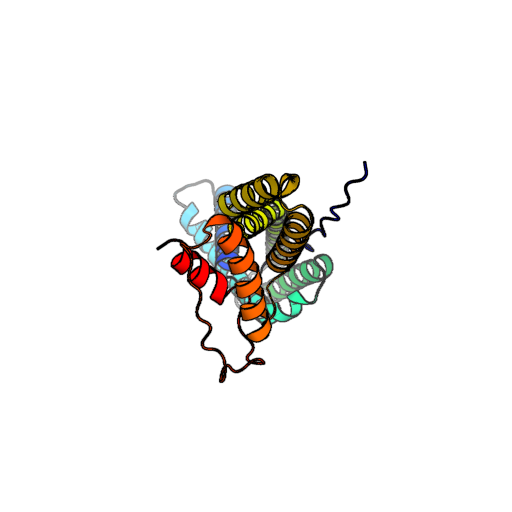.137 1.00 85.19 114 ALA A N 1
ATOM 871 C CA . ALA A 1 114 ? 31.312 3.654 -27.469 1.00 85.19 114 ALA A CA 1
ATOM 872 C C . ALA A 1 114 ? 29.797 3.901 -27.353 1.00 85.19 114 ALA A C 1
ATOM 874 O O . ALA A 1 114 ? 29.334 4.441 -26.345 1.00 85.19 114 ALA A O 1
ATOM 875 N N . THR A 1 115 ? 29.015 3.504 -28.360 1.00 83.38 115 THR A N 1
ATOM 876 C CA . THR A 1 115 ? 27.549 3.596 -28.314 1.00 83.38 115 THR A CA 1
ATOM 877 C C . THR A 1 115 ? 26.976 2.605 -27.301 1.00 83.38 115 THR A C 1
ATOM 879 O O . THR A 1 115 ? 26.147 2.991 -26.479 1.00 83.38 115 THR A O 1
ATOM 882 N N . MET A 1 116 ? 27.483 1.367 -27.281 1.00 85.75 116 MET A N 1
ATOM 883 C CA . MET A 1 116 ? 27.061 0.347 -26.309 1.00 85.75 116 MET A CA 1
ATOM 884 C C . MET A 1 116 ? 27.334 0.780 -24.866 1.00 85.75 116 MET A C 1
ATOM 886 O O . MET A 1 116 ? 26.445 0.717 -24.017 1.00 85.75 116 MET A O 1
ATOM 890 N N . LEU A 1 117 ? 28.545 1.284 -24.593 1.00 87.88 117 LEU A N 1
ATOM 891 C CA . LEU A 1 117 ? 28.914 1.786 -23.270 1.00 87.88 117 LEU A CA 1
ATOM 892 C C . LEU A 1 117 ? 27.972 2.908 -22.822 1.00 87.88 117 LEU A C 1
ATOM 894 O O . LEU A 1 117 ? 27.521 2.926 -21.681 1.00 87.88 117 LEU A O 1
ATOM 898 N N . ARG A 1 118 ? 27.630 3.825 -23.730 1.00 85.38 118 ARG A N 1
ATOM 899 C CA . ARG A 1 118 ? 26.724 4.937 -23.435 1.00 85.38 118 ARG A CA 1
ATOM 900 C C . ARG A 1 118 ? 25.323 4.461 -23.053 1.00 85.38 118 ARG A C 1
ATOM 902 O O . ARG A 1 118 ? 24.768 4.976 -22.089 1.00 85.38 118 ARG A O 1
ATOM 909 N N . HIS A 1 119 ? 24.775 3.471 -23.760 1.00 84.94 119 HIS A N 1
ATOM 910 C CA . HIS A 1 119 ? 23.471 2.890 -23.426 1.00 84.94 119 HIS A CA 1
ATOM 911 C C . HIS A 1 119 ? 23.465 2.264 -22.028 1.00 84.94 119 HIS A C 1
ATOM 913 O O . HIS A 1 119 ? 22.550 2.528 -21.253 1.00 84.94 119 HIS A O 1
ATOM 919 N N . VAL A 1 120 ? 24.508 1.500 -21.685 1.00 88.69 120 VAL A N 1
ATOM 920 C CA . VAL A 1 120 ? 24.662 0.905 -20.346 1.00 88.69 120 VAL A CA 1
ATOM 921 C C . VAL A 1 120 ? 24.790 1.981 -19.264 1.00 88.69 120 VAL A C 1
ATOM 923 O O . VAL A 1 120 ? 24.186 1.872 -18.202 1.00 88.69 120 VAL A O 1
ATOM 926 N N . LEU A 1 121 ? 25.551 3.049 -19.520 1.00 88.69 121 LEU A N 1
ATOM 927 C CA . LEU A 1 121 ? 25.688 4.146 -18.560 1.00 88.69 121 LEU A CA 1
ATOM 928 C C . LEU A 1 121 ? 24.359 4.879 -18.339 1.00 88.69 121 LEU A C 1
ATOM 930 O O . LEU A 1 121 ? 24.036 5.213 -17.200 1.00 88.69 121 LEU A O 1
ATOM 934 N N . TYR A 1 122 ? 23.574 5.105 -19.397 1.00 84.88 122 TYR A N 1
ATOM 935 C CA . TYR A 1 122 ? 22.258 5.731 -19.274 1.00 84.88 122 TYR A CA 1
ATOM 936 C C . TYR A 1 122 ? 21.260 4.850 -18.523 1.00 84.88 122 TYR A C 1
ATOM 938 O O . TYR A 1 122 ? 20.589 5.361 -17.627 1.00 84.88 122 TYR A O 1
ATOM 946 N N . SER A 1 123 ? 21.181 3.549 -18.817 1.00 87.25 123 SER A N 1
ATOM 947 C CA . SER A 1 123 ? 20.272 2.650 -18.095 1.00 87.25 123 SER A CA 1
ATOM 948 C C . SER A 1 123 ? 20.618 2.556 -16.608 1.00 87.25 123 SER A C 1
ATOM 950 O O . SER A 1 123 ? 19.733 2.695 -15.765 1.00 87.25 123 SER A O 1
ATOM 952 N N . LEU A 1 124 ? 21.905 2.434 -16.265 1.00 91.06 124 LEU A N 1
ATOM 953 C CA . LEU A 1 124 ? 22.364 2.418 -14.872 1.00 91.06 124 LEU A CA 1
ATOM 954 C C . LEU A 1 124 ? 22.089 3.739 -14.143 1.00 91.06 124 LEU A C 1
ATOM 956 O O . LEU A 1 124 ? 21.649 3.726 -12.992 1.00 91.06 124 LEU A O 1
ATOM 960 N N . ALA A 1 125 ? 22.323 4.879 -14.799 1.00 88.94 125 ALA A N 1
ATOM 961 C CA . ALA A 1 125 ? 22.041 6.192 -14.226 1.00 88.94 125 ALA A CA 1
ATOM 962 C C . ALA A 1 125 ? 20.542 6.366 -13.936 1.00 88.94 125 ALA A C 1
ATOM 964 O O . ALA A 1 125 ? 20.168 6.780 -12.838 1.00 88.94 125 ALA A O 1
ATOM 965 N N . ILE A 1 126 ? 19.682 5.994 -14.889 1.00 88.12 126 ILE A N 1
ATOM 966 C CA . ILE A 1 126 ? 18.224 6.042 -14.739 1.00 88.12 126 ILE A CA 1
ATOM 967 C C . ILE A 1 126 ? 17.766 5.110 -13.609 1.00 88.12 126 ILE A C 1
ATOM 969 O O . ILE A 1 126 ? 17.002 5.541 -12.743 1.00 88.12 126 ILE A O 1
ATOM 973 N N . ALA A 1 127 ? 18.264 3.871 -13.557 1.00 89.56 127 ALA A N 1
ATOM 974 C CA . ALA A 1 127 ? 17.943 2.926 -12.488 1.00 89.56 127 ALA A CA 1
ATOM 975 C C . ALA A 1 127 ? 18.347 3.466 -11.107 1.00 89.56 127 ALA A C 1
ATOM 977 O O . ALA A 1 127 ? 17.549 3.425 -10.169 1.00 89.56 127 ALA A O 1
ATOM 978 N N . GLY A 1 128 ? 19.541 4.056 -10.987 1.00 90.19 128 GLY A N 1
ATOM 979 C CA . GLY A 1 128 ? 20.004 4.701 -9.756 1.00 90.19 128 GLY A CA 1
ATOM 980 C C . GLY A 1 128 ? 19.110 5.865 -9.317 1.00 90.19 128 GLY A C 1
ATOM 981 O O . GLY A 1 128 ? 18.714 5.934 -8.152 1.00 90.19 128 GLY A O 1
ATOM 982 N N . VAL A 1 129 ? 18.725 6.746 -10.249 1.00 89.31 129 VAL A N 1
ATOM 983 C CA . VAL A 1 129 ? 17.804 7.864 -9.975 1.00 89.31 129 VAL A CA 1
ATOM 984 C C . VAL A 1 129 ? 16.428 7.357 -9.540 1.00 89.31 129 VAL A C 1
ATOM 986 O O . VAL A 1 129 ? 15.861 7.882 -8.582 1.00 89.31 129 VAL A O 1
ATOM 989 N N . LEU A 1 130 ? 15.893 6.323 -10.192 1.00 88.94 130 LEU A N 1
ATOM 990 C CA . LEU A 1 130 ? 14.590 5.750 -9.849 1.00 88.94 130 LEU A CA 1
ATOM 991 C C . LEU A 1 130 ? 14.604 5.049 -8.489 1.00 88.94 130 LEU A C 1
ATOM 993 O O . LEU A 1 130 ? 13.661 5.222 -7.713 1.00 88.94 130 LEU A O 1
ATOM 997 N N . LEU A 1 131 ? 15.668 4.306 -8.169 1.00 89.88 131 LEU A N 1
ATOM 998 C CA . LEU A 1 131 ? 15.857 3.707 -6.847 1.00 89.88 131 LEU A CA 1
ATOM 999 C C . LEU A 1 131 ? 15.933 4.792 -5.769 1.00 89.88 131 LEU A C 1
ATOM 1001 O O . LEU A 1 131 ? 15.234 4.703 -4.759 1.00 89.88 131 LEU A O 1
ATOM 1005 N N . TYR A 1 132 ? 16.701 5.857 -6.010 1.00 89.19 132 TYR A N 1
ATOM 1006 C CA . TYR A 1 132 ? 16.802 6.989 -5.091 1.00 89.19 132 TYR A CA 1
ATOM 1007 C C . TYR A 1 132 ? 15.463 7.720 -4.907 1.00 89.19 132 TYR A C 1
ATOM 1009 O O . TYR A 1 132 ? 15.045 7.986 -3.779 1.00 89.19 132 TYR A O 1
ATOM 1017 N N . TYR A 1 133 ? 14.741 7.983 -5.999 1.00 87.88 133 TYR A N 1
ATOM 1018 C CA . TYR A 1 133 ? 13.397 8.559 -5.962 1.00 87.88 133 TYR A CA 1
ATOM 1019 C C . TYR A 1 133 ? 12.438 7.695 -5.135 1.00 87.88 133 TYR A C 1
ATOM 1021 O O . TYR A 1 133 ? 11.728 8.205 -4.264 1.00 87.88 133 TYR A O 1
ATOM 1029 N N . CYS A 1 134 ? 12.436 6.380 -5.361 1.00 84.94 134 CYS A N 1
ATOM 1030 C CA . CYS A 1 134 ? 11.589 5.463 -4.610 1.00 84.94 134 CYS A CA 1
ATOM 1031 C C . CYS A 1 134 ? 11.960 5.419 -3.126 1.00 84.94 134 CYS A C 1
ATOM 1033 O O . CYS A 1 134 ? 11.066 5.401 -2.280 1.00 84.94 134 CYS A O 1
ATOM 1035 N N . HIS A 1 135 ? 13.254 5.463 -2.808 1.00 85.25 135 HIS A N 1
ATOM 1036 C CA . HIS A 1 135 ? 13.751 5.522 -1.438 1.00 85.25 135 HIS A CA 1
ATOM 1037 C C . HIS A 1 135 ? 13.270 6.782 -0.709 1.00 85.25 135 HIS A C 1
ATOM 1039 O O . HIS A 1 135 ? 12.696 6.698 0.380 1.00 85.25 135 HIS A O 1
ATOM 1045 N N . LEU A 1 136 ? 13.436 7.955 -1.329 1.00 84.75 136 LEU A N 1
ATOM 1046 C CA . LEU A 1 136 ? 12.951 9.220 -0.776 1.00 84.75 136 LEU A CA 1
ATOM 1047 C C . LEU A 1 136 ? 11.436 9.209 -0.582 1.00 84.75 136 LEU A C 1
ATOM 1049 O O . LEU A 1 136 ? 10.937 9.631 0.460 1.00 84.75 136 LEU A O 1
ATOM 1053 N N . ARG A 1 137 ? 10.700 8.685 -1.563 1.00 83.38 137 ARG A N 1
ATOM 1054 C CA . ARG A 1 137 ? 9.242 8.593 -1.505 1.00 83.38 137 ARG A CA 1
ATOM 1055 C C . ARG A 1 137 ? 8.775 7.676 -0.376 1.00 83.38 137 ARG A C 1
ATOM 1057 O O . ARG A 1 137 ? 7.863 8.047 0.359 1.00 83.38 137 ARG A O 1
ATOM 1064 N N . ALA A 1 138 ? 9.403 6.514 -0.208 1.00 78.69 138 ALA A N 1
ATOM 1065 C CA . ALA A 1 138 ? 9.097 5.599 0.889 1.00 78.69 138 ALA A CA 1
ATOM 1066 C C . ALA A 1 138 ? 9.326 6.271 2.253 1.00 78.69 138 ALA A C 1
ATOM 1068 O O . ALA A 1 138 ? 8.478 6.186 3.143 1.00 78.69 138 ALA A O 1
ATOM 1069 N N . LYS A 1 139 ? 10.426 7.021 2.388 1.00 80.31 139 LYS A N 1
ATOM 1070 C CA . LYS A 1 139 ? 10.744 7.781 3.602 1.00 80.31 139 LYS A CA 1
ATOM 1071 C C . LYS A 1 139 ? 9.738 8.905 3.877 1.00 80.31 139 LYS A C 1
ATOM 1073 O O . LYS A 1 139 ? 9.338 9.089 5.023 1.00 80.31 139 LYS A O 1
ATOM 1078 N N . ALA A 1 140 ? 9.296 9.618 2.841 1.00 79.06 140 ALA A N 1
ATOM 1079 C CA . ALA A 1 140 ? 8.341 10.721 2.958 1.00 79.06 140 ALA A CA 1
ATOM 1080 C C . ALA A 1 140 ? 6.909 10.264 3.296 1.00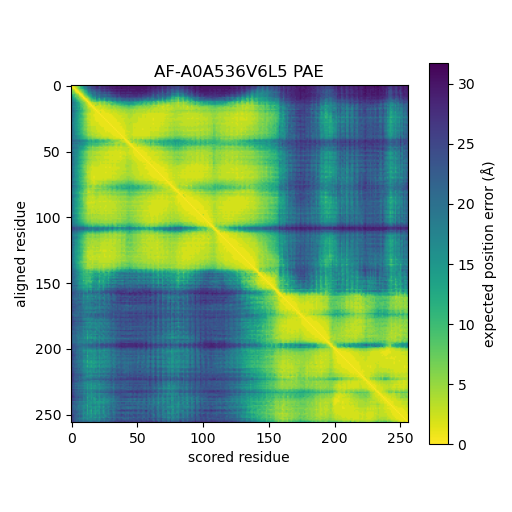 79.06 140 ALA A C 1
ATOM 1082 O O . ALA A 1 140 ? 6.201 10.966 4.014 1.00 79.06 140 ALA A O 1
ATOM 1083 N N . LEU A 1 141 ? 6.472 9.096 2.808 1.00 74.31 141 LEU A N 1
ATOM 1084 C CA . LEU A 1 141 ? 5.112 8.583 3.049 1.00 74.31 141 LEU A CA 1
ATOM 1085 C C . LEU A 1 141 ? 4.968 7.801 4.365 1.00 74.31 141 LEU A C 1
ATOM 1087 O O . LEU A 1 141 ? 3.853 7.667 4.868 1.00 74.31 141 LEU A O 1
ATOM 1091 N N . SER A 1 142 ? 6.068 7.309 4.938 1.00 73.69 142 SER A N 1
ATOM 1092 C CA . SER A 1 142 ? 6.082 6.594 6.223 1.00 73.69 142 SER A CA 1
ATOM 1093 C C . SER A 1 142 ? 5.312 7.302 7.364 1.00 73.69 142 SER A C 1
ATOM 1095 O O . SER A 1 142 ? 4.453 6.659 7.983 1.00 73.69 142 SER A O 1
ATOM 1097 N N . PRO A 1 143 ? 5.515 8.613 7.631 1.00 70.12 143 PRO A N 1
ATOM 1098 C CA . PRO A 1 143 ? 4.777 9.307 8.688 1.00 70.12 143 PRO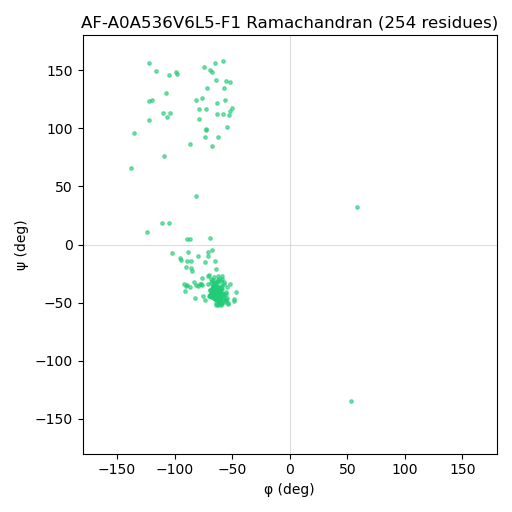 A CA 1
ATOM 1099 C C . PRO A 1 143 ? 3.279 9.423 8.385 1.00 70.12 143 PRO A C 1
ATOM 1101 O O . PRO A 1 143 ? 2.468 9.151 9.261 1.00 70.12 143 PRO A O 1
ATOM 1104 N N . ALA A 1 144 ? 2.895 9.739 7.144 1.00 66.44 144 ALA A N 1
ATOM 1105 C CA . ALA A 1 144 ? 1.489 9.882 6.758 1.00 66.44 144 ALA A CA 1
ATOM 1106 C C . ALA A 1 144 ? 0.711 8.559 6.866 1.00 66.44 144 ALA A C 1
ATOM 1108 O O . ALA A 1 144 ? -0.439 8.551 7.291 1.00 66.44 144 ALA A O 1
ATOM 1109 N N . ILE A 1 145 ? 1.342 7.428 6.528 1.00 67.69 145 ILE A N 1
ATOM 1110 C CA . ILE A 1 145 ? 0.736 6.096 6.688 1.00 67.69 145 ILE A CA 1
ATOM 1111 C C . ILE A 1 145 ? 0.566 5.752 8.170 1.00 67.69 145 ILE A C 1
ATOM 1113 O O . ILE A 1 145 ? -0.435 5.149 8.556 1.00 67.69 145 ILE A O 1
ATOM 1117 N N . THR A 1 146 ? 1.539 6.122 9.003 1.00 64.94 146 THR A N 1
ATOM 1118 C CA . THR A 1 146 ? 1.474 5.898 10.452 1.00 64.94 146 THR A CA 1
ATOM 1119 C C . THR A 1 146 ? 0.367 6.739 11.079 1.00 64.94 146 THR A C 1
ATOM 1121 O O . THR A 1 146 ? -0.449 6.203 11.823 1.00 64.94 146 THR A O 1
ATOM 1124 N N . GLU A 1 147 ? 0.278 8.014 10.707 1.00 68.12 147 GLU A N 1
ATOM 1125 C CA . GLU A 1 147 ? -0.774 8.925 11.156 1.00 68.12 147 GLU A CA 1
ATOM 1126 C C . GLU A 1 147 ? -2.158 8.458 10.692 1.00 68.12 147 GLU A C 1
ATOM 1128 O O . GLU A 1 147 ? -3.073 8.365 11.498 1.00 68.12 147 GLU A O 1
ATOM 1133 N N . ALA A 1 148 ? -2.313 8.054 9.427 1.00 57.47 148 ALA A N 1
ATOM 1134 C CA . ALA A 1 148 ? -3.578 7.523 8.918 1.00 57.47 148 ALA A CA 1
ATOM 1135 C C . ALA A 1 148 ? -4.003 6.232 9.638 1.00 57.47 148 ALA A C 1
ATOM 1137 O O . ALA A 1 148 ? -5.185 6.028 9.906 1.00 57.47 148 ALA A O 1
ATOM 1138 N N . ARG A 1 149 ? -3.048 5.359 9.993 1.00 60.41 149 ARG A N 1
ATOM 1139 C CA . ARG A 1 149 ? -3.320 4.176 10.825 1.00 60.41 149 ARG A CA 1
ATOM 1140 C C . ARG A 1 149 ? -3.746 4.566 12.235 1.00 60.41 149 ARG A C 1
ATOM 1142 O O . ARG A 1 149 ? -4.692 3.976 12.744 1.00 60.41 149 ARG A O 1
ATOM 1149 N N . LEU A 1 150 ? -3.081 5.548 12.846 1.00 60.00 150 LEU A N 1
ATOM 1150 C CA . LEU A 1 150 ? -3.453 6.075 14.159 1.00 60.00 150 LEU A CA 1
ATOM 1151 C C . LEU A 1 150 ? -4.843 6.708 14.132 1.00 60.00 150 LEU A C 1
ATOM 1153 O O . LEU A 1 150 ? -5.647 6.401 14.999 1.00 60.00 150 LEU A O 1
ATOM 1157 N N . GLN A 1 151 ? -5.165 7.506 13.118 1.00 59.91 151 GLN A N 1
ATOM 1158 C CA . GLN A 1 151 ? -6.494 8.088 12.938 1.00 59.91 151 GLN A CA 1
ATOM 1159 C C . GLN A 1 151 ? -7.560 7.014 12.701 1.00 59.91 151 GLN A C 1
ATOM 1161 O O . GLN A 1 151 ? -8.637 7.090 13.281 1.00 59.91 151 GLN A O 1
ATOM 1166 N N . ALA A 1 152 ? -7.263 5.973 11.918 1.00 60.47 152 ALA A N 1
ATOM 1167 C CA . ALA A 1 152 ? -8.170 4.840 11.733 1.00 60.47 152 ALA A CA 1
ATOM 1168 C C . ALA A 1 152 ? -8.376 4.032 13.027 1.00 60.47 152 ALA A C 1
ATOM 1170 O O . ALA A 1 152 ? -9.478 3.552 13.274 1.00 60.47 152 ALA A O 1
ATOM 1171 N N . LEU A 1 153 ? -7.341 3.895 13.863 1.00 57.78 153 LEU A N 1
ATOM 1172 C CA . LEU A 1 153 ? -7.435 3.296 15.200 1.00 57.78 153 LEU A CA 1
ATOM 1173 C C . LEU A 1 153 ? -8.234 4.190 16.160 1.00 57.78 153 LEU A C 1
ATOM 1175 O O . LEU A 1 153 ? -9.105 3.694 16.863 1.00 57.78 153 LEU A O 1
ATOM 1179 N N . GLN A 1 154 ? -8.000 5.504 16.153 1.00 56.94 154 GLN A N 1
ATOM 1180 C CA . GLN A 1 154 ? -8.763 6.477 16.940 1.00 56.94 154 GLN A CA 1
ATOM 1181 C C . GLN A 1 154 ? -10.235 6.513 16.525 1.00 56.94 154 GLN A C 1
ATOM 1183 O O . GLN A 1 154 ? -11.097 6.604 17.387 1.00 56.94 154 GLN A O 1
ATOM 1188 N N . ALA A 1 155 ? -10.539 6.368 15.233 1.00 60.56 155 ALA A N 1
ATOM 1189 C CA . ALA A 1 155 ? -11.909 6.300 14.731 1.00 60.56 155 ALA A CA 1
ATOM 1190 C C . ALA A 1 155 ? -12.680 5.067 15.237 1.00 60.56 155 ALA A C 1
ATOM 1192 O O . ALA A 1 155 ? -13.909 5.095 15.252 1.00 60.56 155 ALA A O 1
ATOM 1193 N N . ARG A 1 156 ? -11.987 4.004 15.681 1.00 60.31 156 ARG A N 1
ATOM 1194 C CA . ARG A 1 156 ? -12.619 2.840 16.333 1.00 60.31 156 ARG A CA 1
ATOM 1195 C C . ARG A 1 156 ? -13.091 3.136 17.756 1.00 60.31 156 ARG A C 1
ATOM 1197 O O . ARG A 1 156 ? -13.876 2.370 18.297 1.00 60.31 156 ARG A O 1
ATOM 1204 N N . ILE A 1 157 ? -12.637 4.232 18.362 1.00 62.31 157 ILE A N 1
ATOM 1205 C CA . ILE A 1 157 ? -13.104 4.691 19.668 1.00 62.31 157 ILE A CA 1
ATOM 1206 C C . ILE A 1 157 ? -13.975 5.920 19.435 1.00 62.31 157 ILE A C 1
ATOM 1208 O O . ILE A 1 157 ? -13.467 6.989 19.106 1.00 62.31 157 ILE A O 1
ATOM 1212 N N . ARG A 1 158 ? -15.292 5.812 19.647 1.00 64.12 158 ARG A N 1
ATOM 1213 C CA . ARG A 1 158 ? -16.162 6.997 19.686 1.00 64.12 158 ARG A CA 1
ATOM 1214 C C . ARG A 1 158 ? -15.732 7.865 20.876 1.00 64.12 158 ARG A C 1
ATOM 1216 O O . ARG A 1 158 ? -15.971 7.457 22.013 1.00 64.12 158 ARG A O 1
ATOM 1223 N N . PRO A 1 159 ? -15.170 9.076 20.675 1.00 65.06 159 PRO A N 1
ATOM 1224 C CA . PRO A 1 159 ? -14.723 9.913 21.791 1.00 65.06 159 PRO A CA 1
ATOM 1225 C C . PRO A 1 159 ? -15.869 10.199 22.765 1.00 65.06 159 PRO A C 1
ATOM 1227 O O . PRO A 1 159 ? -15.682 10.241 23.976 1.00 65.06 159 PRO A O 1
ATOM 1230 N N . HIS A 1 160 ? -17.086 10.318 22.230 1.00 68.12 160 HIS A N 1
ATOM 1231 C CA . HIS A 1 160 ? -18.285 10.522 23.025 1.00 68.12 160 HIS A CA 1
ATOM 1232 C C . HIS A 1 160 ? -18.624 9.338 23.942 1.00 68.12 160 HIS A C 1
ATOM 1234 O O . HIS A 1 160 ? -19.037 9.575 25.072 1.00 68.12 160 HIS A O 1
ATOM 1240 N N . PHE A 1 161 ? -18.418 8.090 23.499 1.00 77.44 161 PHE A N 1
ATOM 1241 C CA . PHE A 1 161 ? -18.608 6.914 24.356 1.00 77.44 161 PHE A CA 1
ATOM 1242 C C . PHE A 1 161 ? -17.677 6.995 25.566 1.00 77.44 161 PHE A C 1
ATOM 1244 O O . PHE A 1 161 ? -18.156 6.992 26.692 1.00 77.44 161 PHE A O 1
ATOM 1251 N N . LEU A 1 162 ? -16.377 7.213 25.336 1.00 77.00 162 LEU A N 1
ATOM 1252 C CA . LEU A 1 162 ? -15.387 7.353 26.408 1.00 77.00 162 LEU A CA 1
ATOM 1253 C C . LEU A 1 162 ? -15.792 8.425 27.434 1.00 77.00 162 LEU A C 1
ATOM 1255 O O . LEU A 1 162 ? -15.829 8.149 28.632 1.00 77.00 162 LEU A O 1
ATOM 1259 N N . PHE A 1 163 ? -16.125 9.635 26.971 1.00 76.62 163 PHE A N 1
ATOM 1260 C CA . PHE A 1 163 ? -16.533 10.721 27.867 1.00 76.62 163 PHE A CA 1
ATOM 1261 C C . PHE A 1 163 ? -17.804 10.382 28.653 1.00 76.62 163 PHE A C 1
ATOM 1263 O O . PHE A 1 163 ? -17.885 10.670 29.847 1.00 76.62 163 PHE A O 1
ATOM 1270 N N . ASN A 1 164 ? -18.792 9.764 28.008 1.00 76.81 164 ASN A N 1
ATOM 1271 C CA . ASN A 1 164 ? -20.044 9.400 28.663 1.00 76.81 164 ASN A CA 1
ATOM 1272 C C . ASN A 1 164 ? -19.846 8.306 29.710 1.00 76.81 164 ASN A C 1
ATOM 1274 O O . ASN A 1 164 ? -20.374 8.430 30.813 1.00 76.81 164 ASN A O 1
ATOM 1278 N N . SER A 1 165 ? -19.066 7.277 29.389 1.00 83.44 165 SER A N 1
ATOM 1279 C CA . SER A 1 165 ? -18.765 6.179 30.304 1.00 83.44 165 SER A CA 1
ATOM 1280 C C . SER A 1 165 ? -17.992 6.682 31.520 1.00 83.44 165 SER A C 1
ATOM 1282 O O . SER A 1 165 ? -18.364 6.382 32.650 1.00 83.44 165 SER A O 1
ATOM 1284 N N . MET A 1 166 ? -16.997 7.557 31.324 1.00 84.50 166 MET A N 1
ATOM 1285 C CA . MET A 1 166 ? -16.306 8.216 32.439 1.00 84.50 166 MET A CA 1
ATOM 1286 C C . MET A 1 166 ? -17.261 9.037 33.314 1.00 84.50 166 MET A C 1
ATOM 1288 O O . MET A 1 166 ? -17.171 8.969 34.536 1.00 84.50 166 MET A O 1
ATOM 1292 N N . ASN A 1 167 ? -18.191 9.790 32.720 1.00 84.19 167 ASN A N 1
ATOM 1293 C CA . ASN A 1 167 ? -19.173 10.566 33.482 1.00 84.19 167 ASN A CA 1
ATOM 1294 C C . ASN A 1 167 ? -20.139 9.673 34.277 1.00 84.19 167 ASN A C 1
ATOM 1296 O O . ASN A 1 167 ? -20.464 10.000 35.420 1.00 84.19 167 ASN A O 1
ATOM 1300 N N . ALA A 1 168 ? -20.560 8.537 33.713 1.00 84.81 168 ALA A N 1
ATOM 1301 C CA . ALA A 1 168 ? -21.380 7.554 34.419 1.00 84.81 168 ALA A CA 1
ATOM 1302 C C . ALA A 1 168 ? -20.630 6.991 35.638 1.00 84.81 168 ALA A C 1
ATOM 1304 O O . ALA A 1 168 ? -21.154 7.023 36.752 1.00 84.81 168 ALA A O 1
ATOM 1305 N N . VAL A 1 169 ? -19.366 6.595 35.468 1.00 86.88 169 VAL A N 1
ATOM 1306 C CA . VAL A 1 169 ? -18.520 6.119 36.575 1.00 86.88 169 VAL A CA 1
ATOM 1307 C C . VAL A 1 169 ? -18.297 7.215 37.625 1.00 86.88 169 VAL A C 1
ATOM 1309 O O . VAL A 1 169 ? -18.433 6.965 38.824 1.00 86.88 169 VAL A O 1
ATOM 1312 N N . LEU A 1 170 ? -18.040 8.457 37.199 1.00 87.38 170 LEU A N 1
ATOM 1313 C CA . LEU A 1 170 ? -17.902 9.608 38.100 1.00 87.38 170 LEU A CA 1
ATOM 1314 C C . LEU A 1 170 ? -19.160 9.852 38.940 1.00 87.38 170 LEU A C 1
ATOM 1316 O O . LEU A 1 170 ? -19.043 10.222 40.109 1.00 87.38 170 LEU A O 1
ATOM 1320 N N . SER A 1 171 ? -20.350 9.620 38.378 1.00 86.38 171 SER A N 1
ATOM 1321 C CA . SER A 1 171 ? -21.613 9.754 39.112 1.00 86.38 171 SER A CA 1
ATOM 1322 C C . SER A 1 171 ? -21.772 8.702 40.219 1.00 86.38 171 SER A C 1
ATOM 1324 O O . SER A 1 171 ? -22.332 9.005 41.272 1.00 86.38 171 SER A O 1
ATOM 1326 N N . LEU A 1 172 ? -21.203 7.506 40.023 1.00 86.12 172 LEU A N 1
ATOM 1327 C CA . LEU A 1 172 ? -21.265 6.381 40.962 1.00 86.12 172 LEU A CA 1
ATOM 1328 C C . LEU A 1 172 ? -20.188 6.445 42.052 1.00 86.12 172 LEU A C 1
ATOM 1330 O O . LEU A 1 172 ? -20.378 5.886 43.128 1.00 86.12 172 LEU A O 1
ATOM 1334 N N . MET A 1 173 ? -19.077 7.153 41.820 1.00 87.81 173 MET A N 1
ATOM 1335 C CA . MET A 1 173 ? -17.921 7.199 42.733 1.00 87.81 173 MET A CA 1
ATOM 1336 C C . MET A 1 173 ? -18.268 7.560 44.185 1.00 87.81 173 MET A C 1
ATOM 1338 O O . MET A 1 173 ? -17.605 7.092 45.109 1.00 87.81 173 MET A O 1
ATOM 1342 N N . ARG A 1 174 ? -19.277 8.417 44.404 1.00 84.44 174 ARG A N 1
ATOM 1343 C CA . ARG A 1 174 ? -19.679 8.859 45.753 1.00 84.44 174 ARG A CA 1
ATOM 1344 C C . ARG A 1 174 ? -20.737 7.966 46.397 1.00 84.44 174 ARG A C 1
ATOM 1346 O O . ARG A 1 174 ? -20.714 7.813 47.614 1.00 84.44 174 ARG A O 1
ATOM 1353 N N . SER A 1 175 ? -21.672 7.436 45.614 1.00 87.94 175 SER A N 1
ATOM 1354 C CA . SER A 1 175 ? -22.810 6.655 46.112 1.00 87.94 175 SER A CA 1
ATOM 1355 C C . SER A 1 175 ? -22.512 5.158 46.185 1.00 87.94 175 SER A C 1
ATOM 1357 O O . SER A 1 175 ? -22.895 4.504 47.150 1.00 87.94 175 SER A O 1
ATOM 1359 N N . GLU A 1 176 ? -21.812 4.616 45.188 1.00 91.00 176 GLU A N 1
ATOM 1360 C CA . GLU A 1 176 ? -21.584 3.182 44.985 1.00 91.00 176 GLU A CA 1
ATOM 1361 C C . GLU A 1 176 ? -20.119 2.909 44.573 1.00 91.00 176 GLU A C 1
ATOM 1363 O O . GLU A 1 176 ? -19.854 2.443 43.463 1.00 91.00 176 GLU A O 1
ATOM 1368 N N . PRO A 1 177 ? -19.134 3.164 45.455 1.00 89.62 177 PRO A N 1
ATOM 1369 C CA . PRO A 1 177 ? -17.713 3.141 45.096 1.00 89.62 177 PRO A CA 1
ATOM 1370 C C . PRO A 1 177 ? -17.233 1.789 44.548 1.00 89.62 177 PRO A C 1
ATOM 1372 O O . PRO A 1 177 ? -16.488 1.762 43.577 1.00 89.62 177 PRO A O 1
ATOM 1375 N N . ARG A 1 178 ? -17.717 0.663 45.095 1.00 89.50 178 ARG A N 1
ATOM 1376 C CA . ARG A 1 178 ? -17.384 -0.682 44.579 1.00 89.50 178 ARG A CA 1
ATOM 1377 C C . ARG A 1 178 ? -17.891 -0.915 43.157 1.00 89.50 178 ARG A C 1
ATOM 1379 O O . ARG A 1 178 ? -17.246 -1.597 42.373 1.00 89.50 178 ARG A O 1
ATOM 1386 N N . ARG A 1 179 ? -19.060 -0.364 42.829 1.00 85.75 179 ARG A N 1
ATOM 1387 C CA . ARG A 1 179 ? -19.656 -0.491 41.497 1.00 85.75 179 ARG A CA 1
ATOM 1388 C C . ARG A 1 179 ? -18.953 0.422 40.495 1.00 85.75 179 ARG A C 1
ATOM 1390 O O . ARG A 1 179 ? -18.785 0.039 39.347 1.00 85.75 179 ARG A O 1
ATOM 1397 N N . ALA A 1 180 ? -18.512 1.598 40.943 1.00 87.50 180 ALA A N 1
ATOM 1398 C CA . ALA A 1 180 ? -17.668 2.487 40.152 1.00 87.50 180 ALA A CA 1
ATOM 1399 C C . ALA A 1 180 ? -16.298 1.860 39.841 1.00 87.50 180 ALA A C 1
ATOM 1401 O O . ALA A 1 180 ? -15.819 2.000 38.723 1.00 87.50 180 ALA A O 1
ATOM 1402 N N . GLU A 1 181 ? -15.692 1.158 40.804 1.00 88.06 181 GLU A N 1
ATOM 1403 C CA . GLU A 1 181 ? -14.426 0.436 40.620 1.00 88.06 181 GLU A CA 1
ATOM 1404 C C . GLU A 1 181 ? -14.556 -0.666 39.561 1.00 88.06 181 GLU A C 1
ATOM 1406 O O . GLU A 1 181 ? -13.822 -0.632 38.576 1.00 88.06 181 GLU A O 1
ATOM 1411 N N . ALA A 1 182 ? -15.556 -1.547 39.688 1.00 86.81 182 ALA A N 1
ATOM 1412 C CA . ALA A 1 182 ? -15.829 -2.595 38.699 1.00 86.81 182 ALA A CA 1
ATOM 1413 C C . ALA A 1 182 ? -16.072 -2.018 37.292 1.00 86.81 182 ALA A C 1
ATOM 1415 O O . ALA A 1 182 ? -15.458 -2.443 36.323 1.00 86.81 182 ALA A O 1
ATOM 1416 N N . ALA A 1 183 ? -16.882 -0.960 37.190 1.00 85.06 183 ALA A N 1
ATOM 1417 C CA . ALA A 1 183 ? -17.146 -0.299 35.915 1.00 85.06 183 ALA A CA 1
ATOM 1418 C C . ALA A 1 183 ? -15.890 0.318 35.271 1.00 85.06 183 ALA A C 1
ATOM 1420 O O . ALA A 1 183 ? -15.807 0.443 34.050 1.00 85.06 183 ALA A O 1
ATOM 1421 N N . LEU A 1 184 ? -14.922 0.750 36.083 1.00 86.06 184 LEU A N 1
ATOM 1422 C CA . LEU A 1 184 ? -13.664 1.321 35.609 1.00 86.06 184 LEU A CA 1
ATOM 1423 C C . LEU A 1 184 ? -12.698 0.219 35.142 1.00 86.06 184 LEU A C 1
ATOM 1425 O O . LEU A 1 184 ? -11.979 0.436 34.165 1.00 86.06 184 LEU A O 1
ATOM 1429 N N . GLU A 1 185 ? -12.724 -0.956 35.780 1.00 86.69 185 GLU A N 1
ATOM 1430 C CA . GLU A 1 185 ? -12.046 -2.170 35.301 1.00 86.69 185 GLU A CA 1
ATOM 1431 C C . GLU A 1 185 ? -12.630 -2.643 33.962 1.00 86.69 185 GLU A C 1
ATOM 1433 O O . GLU A 1 185 ? -11.877 -2.765 32.993 1.00 86.69 185 GLU A O 1
ATOM 1438 N N . ASP A 1 186 ? -13.957 -2.775 33.860 1.00 84.12 186 ASP A N 1
ATOM 1439 C CA . ASP A 1 186 ? -14.650 -3.171 32.623 1.00 84.12 186 ASP A CA 1
ATOM 1440 C C . ASP A 1 186 ? -14.319 -2.218 31.465 1.00 84.12 186 ASP A C 1
ATOM 1442 O O . ASP A 1 186 ? -14.028 -2.635 30.342 1.00 84.12 186 ASP A O 1
ATOM 1446 N N . LEU A 1 187 ? -14.297 -0.910 31.746 1.00 84.69 187 LEU A N 1
ATOM 1447 C CA . LEU A 1 187 ? -13.917 0.110 30.774 1.00 84.69 187 LEU A CA 1
ATOM 1448 C C . LEU A 1 187 ? -12.455 -0.056 30.322 1.00 84.69 187 LEU A C 1
ATOM 1450 O O . LEU A 1 187 ? -12.159 0.080 29.132 1.00 84.69 187 LEU A O 1
ATOM 1454 N N . ALA A 1 188 ? -11.534 -0.335 31.248 1.00 83.88 188 ALA A N 1
ATOM 1455 C CA . ALA A 1 188 ? -10.120 -0.527 30.937 1.00 83.88 188 ALA A CA 1
ATOM 1456 C C . ALA A 1 188 ? -9.880 -1.786 30.090 1.00 83.88 188 ALA A C 1
ATOM 1458 O O . ALA A 1 188 ? -9.103 -1.732 29.129 1.00 83.88 188 ALA A O 1
ATOM 1459 N N . ASP A 1 189 ? -10.563 -2.888 30.400 1.00 81.88 189 ASP A N 1
ATOM 1460 C CA . ASP A 1 189 ? -10.470 -4.137 29.645 1.00 81.88 189 ASP A CA 1
ATOM 1461 C C . ASP A 1 189 ? -11.087 -4.007 28.250 1.00 81.88 189 ASP A C 1
ATOM 1463 O O . ASP A 1 189 ? -10.436 -4.372 27.263 1.00 81.88 189 ASP A O 1
ATOM 1467 N N . LEU A 1 190 ? -12.248 -3.355 28.134 1.00 81.38 190 LEU A N 1
ATOM 1468 C CA . LEU A 1 190 ? -12.851 -2.998 26.850 1.00 81.38 190 LEU A CA 1
ATOM 1469 C C . LEU A 1 190 ? -11.858 -2.210 25.978 1.00 81.38 190 LEU A C 1
ATOM 1471 O O . LEU A 1 190 ? -11.586 -2.588 24.836 1.00 81.38 190 LEU A O 1
ATOM 1475 N N . PHE A 1 191 ? -11.230 -1.155 26.513 1.00 78.31 191 PHE A N 1
ATOM 1476 C CA . PHE A 1 191 ? -10.230 -0.384 25.762 1.00 78.31 191 PHE A CA 1
ATOM 1477 C C . PHE A 1 191 ? -8.997 -1.199 25.386 1.00 78.31 191 PHE A C 1
ATOM 1479 O O . PHE A 1 191 ? -8.451 -1.024 24.292 1.00 78.31 191 PHE A O 1
ATOM 1486 N N . ARG A 1 192 ? -8.556 -2.101 26.262 1.00 78.31 192 ARG A N 1
ATOM 1487 C CA . ARG A 1 192 ? -7.417 -2.976 25.990 1.00 78.31 192 ARG A CA 1
ATOM 1488 C C . ARG A 1 192 ? -7.681 -3.880 24.794 1.00 78.31 192 ARG A C 1
ATOM 1490 O O . ARG A 1 192 ? -6.776 -4.065 23.980 1.00 78.31 192 ARG A O 1
ATOM 1497 N N . VAL A 1 193 ? -8.895 -4.418 24.675 1.00 76.62 193 VAL A N 1
ATOM 1498 C CA . VAL A 1 193 ? -9.305 -5.235 23.526 1.00 76.62 193 VAL A CA 1
ATOM 1499 C C . VAL A 1 193 ? -9.429 -4.376 22.266 1.00 76.62 193 VAL A C 1
ATOM 1501 O O . VAL A 1 193 ? -8.870 -4.741 21.233 1.00 76.62 193 VAL A O 1
ATOM 1504 N N . LEU A 1 194 ? -10.044 -3.191 22.351 1.00 73.12 194 LEU A N 1
ATOM 1505 C CA . LEU A 1 194 ? -10.180 -2.268 21.213 1.00 73.12 194 LEU A CA 1
ATOM 1506 C C . LEU A 1 194 ? -8.834 -1.776 20.649 1.00 73.12 194 LEU A C 1
ATOM 1508 O O . LEU A 1 194 ? -8.735 -1.479 19.457 1.00 73.12 194 LEU A O 1
ATOM 1512 N N . MET A 1 195 ? -7.798 -1.687 21.490 1.00 71.19 195 MET A N 1
ATOM 1513 C CA . MET A 1 195 ? -6.450 -1.255 21.102 1.00 71.19 195 MET A CA 1
ATOM 1514 C C . MET A 1 195 ? -5.532 -2.385 20.607 1.00 71.19 195 MET A C 1
ATOM 1516 O O . MET A 1 195 ? -4.418 -2.099 20.157 1.00 71.19 195 MET A O 1
ATOM 1520 N N . ARG A 1 196 ? -5.944 -3.658 20.681 1.00 71.06 196 ARG A N 1
ATOM 1521 C CA . ARG A 1 196 ? -5.140 -4.773 20.154 1.00 71.06 196 ARG A CA 1
ATOM 1522 C C . ARG A 1 196 ? -5.072 -4.739 18.620 1.00 71.06 196 ARG A C 1
ATOM 1524 O O . ARG A 1 196 ? -5.968 -4.250 17.935 1.00 71.06 196 ARG A O 1
ATOM 1531 N N . ASP A 1 197 ? -3.963 -5.244 18.067 1.00 63.81 197 ASP A N 1
ATOM 1532 C CA . ASP A 1 197 ? -3.777 -5.333 16.612 1.00 63.81 197 ASP A CA 1
ATOM 1533 C C . ASP A 1 197 ? -4.674 -6.450 16.056 1.00 63.81 197 ASP A C 1
ATOM 1535 O O . ASP A 1 197 ? -4.371 -7.639 16.126 1.00 63.81 197 ASP A O 1
ATOM 1539 N N . ASN A 1 198 ? -5.811 -6.038 15.509 1.00 65.06 198 ASN A N 1
ATOM 1540 C CA . ASN A 1 198 ? -6.937 -6.882 15.108 1.00 65.06 198 ASN A CA 1
ATOM 1541 C C . ASN A 1 198 ? -6.749 -7.557 13.738 1.00 65.06 198 ASN A C 1
ATOM 1543 O O . ASN A 1 198 ? -7.653 -7.592 12.906 1.00 65.06 198 ASN A O 1
ATOM 1547 N N . ARG A 1 199 ? -5.540 -8.055 13.466 1.00 61.88 199 ARG A N 1
ATOM 1548 C CA . ARG A 1 199 ? -5.193 -8.686 12.179 1.00 61.88 199 ARG A CA 1
ATOM 1549 C C . ARG A 1 199 ? -5.461 -10.184 12.135 1.00 61.88 199 ARG A C 1
ATOM 1551 O O . ARG A 1 199 ? -5.412 -10.765 11.055 1.00 61.88 199 ARG A O 1
ATOM 1558 N N . GLN A 1 200 ? -5.691 -10.806 13.285 1.00 75.75 200 GLN A N 1
ATOM 1559 C CA . GLN A 1 200 ? -5.958 -12.237 13.397 1.00 75.75 200 GLN A CA 1
ATOM 1560 C C . GLN A 1 200 ? -7.444 -12.462 13.660 1.00 75.75 200 GLN A C 1
ATOM 1562 O O . GLN A 1 200 ? -8.087 -11.641 14.313 1.00 75.75 200 GLN A O 1
ATOM 1567 N N . LEU A 1 201 ? -7.979 -13.556 13.116 1.00 86.12 201 LEU A N 1
ATOM 1568 C CA . LEU A 1 201 ? -9.343 -13.979 13.413 1.00 86.12 201 LEU A CA 1
ATOM 1569 C C . LEU A 1 201 ? -9.443 -14.337 14.897 1.00 86.12 201 LEU A C 1
ATOM 1571 O O . LEU A 1 201 ? -8.519 -14.940 15.445 1.00 86.12 201 LEU A O 1
ATOM 1575 N N . THR A 1 202 ? -10.565 -13.984 15.511 1.00 87.12 202 THR A N 1
ATOM 1576 C CA . THR A 1 202 ? -10.847 -14.241 16.923 1.00 87.12 202 THR A CA 1
ATOM 1577 C C . THR A 1 202 ? -12.042 -15.189 17.045 1.00 87.12 202 THR A C 1
ATOM 1579 O O . THR A 1 202 ? -12.906 -15.178 16.160 1.00 87.12 202 THR A O 1
ATOM 1582 N N . PRO A 1 203 ? -12.112 -16.037 18.084 1.00 92.81 203 PRO A N 1
ATOM 1583 C CA . PRO A 1 203 ? -13.311 -16.813 18.375 1.00 92.81 203 PRO A CA 1
ATOM 1584 C C . PRO A 1 203 ? -14.536 -15.910 18.540 1.00 92.81 203 PRO A C 1
ATOM 1586 O O . PRO A 1 203 ? -14.463 -14.845 19.151 1.00 92.81 203 PRO A O 1
ATOM 1589 N N . LEU A 1 204 ? -15.683 -16.357 18.031 1.00 93.06 204 LEU A N 1
ATOM 1590 C CA . LEU A 1 204 ? -16.957 -15.654 18.175 1.00 93.06 204 LEU A CA 1
ATOM 1591 C C . LEU A 1 204 ? -17.352 -15.463 19.650 1.00 93.06 204 LEU A C 1
ATOM 1593 O O . LEU A 1 204 ? -18.010 -14.481 19.985 1.00 93.06 204 LEU A O 1
ATOM 1597 N N . ALA A 1 205 ? -16.938 -16.374 20.535 1.00 93.19 205 ALA A N 1
ATOM 1598 C CA . ALA A 1 205 ? -17.131 -16.221 21.976 1.00 93.19 205 ALA A CA 1
ATOM 1599 C C . ALA A 1 205 ? -16.493 -14.933 22.528 1.00 93.19 205 ALA A C 1
ATOM 1601 O O . ALA A 1 205 ? -17.154 -14.219 23.281 1.00 93.19 205 ALA A O 1
ATOM 1602 N N . ASP A 1 206 ? -15.273 -14.605 22.096 1.00 89.50 206 ASP A N 1
ATOM 1603 C CA . ASP A 1 206 ? -14.539 -13.418 22.548 1.00 89.50 206 ASP A CA 1
ATOM 1604 C C . ASP A 1 206 ? -15.226 -12.130 22.058 1.00 89.50 206 ASP A C 1
ATOM 1606 O O . ASP A 1 206 ? -15.325 -11.149 22.794 1.00 89.50 206 ASP A O 1
ATOM 1610 N N . GLU A 1 207 ? -15.774 -12.136 20.836 1.00 90.25 207 GLU A N 1
ATOM 1611 C CA . GLU A 1 207 ? -16.574 -11.015 20.316 1.00 90.25 207 GLU A CA 1
ATOM 1612 C C . GLU A 1 207 ? -17.853 -10.796 21.133 1.00 90.25 207 GLU A C 1
ATOM 1614 O O . GLU A 1 207 ? -18.243 -9.656 21.388 1.00 90.25 207 GLU A O 1
ATOM 1619 N N . VAL A 1 208 ? -18.518 -11.875 21.555 1.00 92.56 208 VAL A N 1
ATOM 1620 C CA . VAL A 1 208 ? -19.721 -11.788 22.395 1.00 92.56 208 VAL A CA 1
ATOM 1621 C C . VAL A 1 208 ? -19.386 -11.300 23.800 1.00 92.56 208 VAL A C 1
ATOM 1623 O O . VAL A 1 208 ? -20.135 -10.496 24.354 1.00 92.56 208 VAL A O 1
ATOM 1626 N N . GLU A 1 209 ? -18.270 -11.742 24.376 1.00 89.62 209 GLU A N 1
ATOM 1627 C CA . GLU A 1 209 ? -17.791 -11.248 25.668 1.00 89.62 209 GLU A CA 1
ATOM 1628 C C . GLU A 1 209 ? -17.471 -9.749 25.609 1.00 89.62 209 GLU A C 1
ATOM 1630 O O . GLU A 1 209 ? -17.917 -8.991 26.471 1.00 89.62 209 GLU A O 1
ATOM 1635 N N . LEU A 1 210 ? -16.830 -9.293 24.530 1.00 86.69 210 LEU A N 1
ATOM 1636 C CA . LEU A 1 210 ? -16.601 -7.871 24.285 1.00 86.69 210 LEU A CA 1
ATOM 1637 C C . LEU A 1 210 ? -17.915 -7.077 24.187 1.00 86.69 210 LEU A C 1
ATOM 1639 O O . LEU A 1 210 ? -18.033 -5.983 24.741 1.00 86.69 210 LEU A O 1
ATOM 1643 N N . CYS A 1 211 ? -18.927 -7.635 23.515 1.00 90.00 211 CYS A N 1
ATOM 1644 C CA . CYS A 1 211 ? -20.256 -7.028 23.426 1.00 90.00 211 CYS A CA 1
ATOM 1645 C C . CYS A 1 211 ? -20.944 -6.928 24.796 1.00 90.00 211 CYS A C 1
ATOM 1647 O O . CYS A 1 211 ? -21.631 -5.942 25.057 1.00 90.00 211 CYS A O 1
ATOM 1649 N N . ARG A 1 212 ? -20.757 -7.921 25.677 1.00 90.62 212 ARG A N 1
ATOM 1650 C CA . ARG A 1 212 ? -21.276 -7.885 27.054 1.00 90.62 212 ARG A CA 1
ATOM 1651 C C . ARG A 1 212 ? -20.644 -6.756 27.852 1.00 90.62 212 ARG A C 1
ATOM 1653 O O . ARG A 1 212 ? -21.376 -5.906 28.341 1.00 90.62 212 ARG A O 1
ATOM 1660 N N . GLN A 1 213 ? -19.313 -6.684 27.866 1.00 86.75 213 GLN A N 1
ATOM 1661 C CA . GLN A 1 213 ? -18.575 -5.615 28.550 1.00 86.75 213 GLN A CA 1
ATOM 1662 C C . GLN A 1 213 ? -19.011 -4.226 28.064 1.00 86.75 213 GLN A C 1
ATOM 1664 O O . GLN A 1 213 ? -19.237 -3.315 28.859 1.00 86.75 213 GLN A O 1
ATOM 1669 N N . TYR A 1 214 ? -19.188 -4.063 26.749 1.00 87.00 214 TYR A N 1
ATOM 1670 C CA . TYR A 1 214 ? -19.696 -2.819 26.175 1.00 87.00 214 TYR A CA 1
ATOM 1671 C C . TYR A 1 214 ? -21.106 -2.468 26.680 1.00 87.00 214 TYR A C 1
ATOM 1673 O O . TYR A 1 214 ? -21.356 -1.331 27.086 1.00 87.00 214 TYR A O 1
ATOM 1681 N N . LEU A 1 215 ? -22.026 -3.436 26.669 1.00 89.19 215 LEU A N 1
ATOM 1682 C CA . LEU A 1 215 ? -23.402 -3.229 27.114 1.00 89.19 215 LEU A CA 1
ATOM 1683 C C . LEU A 1 215 ? -23.515 -2.987 28.617 1.00 89.19 215 LEU A C 1
ATOM 1685 O O . LEU A 1 215 ? -24.364 -2.201 29.023 1.00 89.19 215 LEU A O 1
ATOM 1689 N N . ASP A 1 216 ? -22.659 -3.600 29.430 1.00 86.69 216 ASP A N 1
ATOM 1690 C CA . ASP A 1 216 ? -22.628 -3.368 30.874 1.00 86.69 216 ASP A CA 1
ATOM 1691 C C . ASP A 1 216 ? -22.279 -1.906 31.180 1.00 86.69 216 ASP A C 1
ATOM 1693 O O . ASP A 1 216 ? -22.957 -1.249 31.975 1.00 86.69 216 ASP A O 1
ATOM 1697 N N . VAL A 1 217 ? -21.306 -1.343 30.457 1.00 85.25 217 VAL A N 1
ATOM 1698 C CA . VAL A 1 217 ? -20.963 0.084 30.541 1.00 85.25 217 VAL A CA 1
ATOM 1699 C C . VAL A 1 217 ? -22.120 0.970 30.058 1.00 85.25 217 VAL A C 1
ATOM 1701 O O . VAL A 1 217 ? -22.457 1.966 30.703 1.00 85.25 217 VAL A O 1
ATOM 1704 N N . GLU A 1 218 ? -22.769 0.615 28.948 1.00 86.62 218 GLU A N 1
ATOM 1705 C CA . GLU A 1 218 ? -23.937 1.344 28.434 1.00 86.62 218 GLU A CA 1
ATOM 1706 C C . GLU A 1 218 ? -25.150 1.269 29.370 1.00 86.62 218 GLU A C 1
ATOM 1708 O O . GLU A 1 218 ? -25.892 2.243 29.508 1.00 86.62 218 GLU A O 1
ATOM 1713 N N . MET A 1 219 ? -25.328 0.163 30.087 1.00 87.12 219 MET A N 1
ATOM 1714 C CA . MET A 1 219 ? -26.404 -0.032 31.054 1.00 87.12 219 MET A CA 1
ATOM 1715 C C . MET A 1 219 ? -26.236 0.866 32.286 1.00 87.12 219 MET A C 1
ATOM 1717 O O . MET A 1 219 ? -27.230 1.333 32.841 1.00 87.12 219 MET A O 1
ATOM 1721 N N . LEU A 1 220 ? -25.002 1.212 32.675 1.00 83.19 220 LEU A N 1
ATOM 1722 C CA . LEU A 1 220 ? -24.762 2.243 33.699 1.00 83.19 220 LEU A CA 1
ATOM 1723 C C . LEU A 1 220 ? -25.252 3.625 33.247 1.00 83.19 220 LEU A C 1
ATOM 1725 O O . LEU A 1 220 ? -25.700 4.423 34.070 1.00 83.19 220 LEU A O 1
ATOM 1729 N N . ARG A 1 221 ? -25.172 3.909 31.943 1.00 83.88 221 ARG A N 1
ATOM 1730 C CA . ARG A 1 221 ? -25.578 5.189 31.347 1.00 83.88 221 ARG A CA 1
ATOM 1731 C C . ARG A 1 221 ? -27.080 5.259 31.087 1.00 83.88 221 ARG A C 1
ATOM 1733 O O . ARG A 1 221 ? -27.709 6.280 31.357 1.00 83.88 221 ARG A O 1
ATOM 1740 N N . LEU A 1 222 ? -27.637 4.204 30.504 1.00 85.06 222 LEU A N 1
ATOM 1741 C CA . LEU A 1 222 ? -29.020 4.159 30.035 1.00 85.06 222 LEU A CA 1
ATOM 1742 C C . LEU A 1 222 ? -29.985 3.661 31.115 1.00 85.06 222 LEU A C 1
ATOM 1744 O O . LEU A 1 222 ? -31.182 3.952 31.040 1.00 85.06 222 LEU A O 1
ATOM 1748 N N . GLY A 1 223 ? -29.478 2.973 32.141 1.00 84.56 223 GLY A N 1
ATOM 1749 C CA . GLY A 1 223 ? -30.285 2.404 33.213 1.00 84.56 223 GLY A CA 1
ATOM 1750 C C . GLY A 1 223 ? -31.400 1.528 32.647 1.00 84.56 223 GLY A C 1
ATOM 1751 O O . GLY A 1 223 ? -31.194 0.773 31.703 1.00 84.56 223 GLY A O 1
ATOM 1752 N N . GLY A 1 224 ? -32.616 1.693 33.169 1.00 84.62 224 GLY A N 1
ATOM 1753 C CA . GLY A 1 224 ? -33.791 0.933 32.724 1.00 84.62 224 GLY A CA 1
ATOM 1754 C C . GLY A 1 224 ? -34.302 1.256 31.313 1.00 84.62 224 GLY A C 1
ATOM 1755 O O . GLY A 1 224 ? -35.362 0.771 30.947 1.00 84.62 224 GLY A O 1
ATOM 1756 N N . ARG A 1 225 ? -33.615 2.101 30.531 1.00 87.50 225 ARG A N 1
ATOM 1757 C CA . ARG A 1 225 ? -33.968 2.361 29.122 1.00 87.50 225 ARG A CA 1
ATOM 1758 C C . ARG A 1 225 ? -33.358 1.349 28.154 1.00 87.50 225 ARG A C 1
ATOM 1760 O O . ARG A 1 225 ? -33.743 1.349 26.991 1.00 87.50 225 ARG A O 1
ATOM 1767 N N . LEU A 1 226 ? -32.380 0.568 28.610 1.00 89.81 226 LEU A N 1
ATOM 1768 C CA . LEU A 1 226 ? -31.713 -0.459 27.823 1.00 89.81 226 LEU A CA 1
ATOM 1769 C C . LEU A 1 226 ? -32.130 -1.828 28.364 1.00 89.81 226 LEU A C 1
ATOM 1771 O O . LEU A 1 226 ? -31.779 -2.185 29.485 1.00 89.81 226 LEU A O 1
ATOM 1775 N N . GLU A 1 227 ? -32.870 -2.583 27.559 1.00 90.75 227 GLU A N 1
ATOM 1776 C CA . GLU A 1 227 ? -33.220 -3.976 27.839 1.00 90.75 227 GLU A CA 1
ATOM 1777 C C . GLU A 1 227 ? -32.413 -4.878 26.903 1.00 90.75 227 GLU A C 1
ATOM 1779 O O . GLU A 1 227 ? -32.345 -4.634 25.699 1.00 90.75 227 GLU A O 1
ATOM 1784 N N . ILE A 1 228 ? -31.756 -5.893 27.464 1.00 92.00 228 ILE A N 1
ATOM 1785 C CA . ILE A 1 228 ? -30.830 -6.761 26.732 1.00 92.00 228 ILE A CA 1
ATOM 1786 C C . ILE A 1 228 ? -31.310 -8.202 26.865 1.00 92.00 228 ILE A C 1
ATOM 1788 O O . ILE A 1 228 ? -31.405 -8.728 27.974 1.00 92.00 228 ILE A O 1
ATOM 1792 N N . GLU A 1 229 ? -31.542 -8.858 25.732 1.00 93.06 229 GLU A N 1
ATOM 1793 C CA . GLU A 1 229 ? -31.893 -10.275 25.665 1.00 93.06 229 GLU A CA 1
ATOM 1794 C C . GLU A 1 229 ? -30.843 -11.040 24.847 1.00 93.06 229 GLU A C 1
ATOM 1796 O O . GLU A 1 229 ? -30.538 -10.692 23.706 1.00 93.06 229 GLU A O 1
ATOM 1801 N N . TRP A 1 230 ? -30.253 -12.081 25.442 1.00 92.31 230 TRP A N 1
ATOM 1802 C CA . TRP A 1 230 ? -29.204 -12.886 24.811 1.00 92.31 230 TRP A CA 1
ATOM 1803 C C . TRP A 1 230 ? -29.757 -14.231 24.336 1.00 92.31 230 TRP A C 1
ATOM 1805 O O . TRP A 1 230 ? -30.047 -15.105 25.149 1.00 92.31 230 TRP A O 1
ATOM 1815 N N . HIS A 1 231 ? -29.801 -14.443 23.021 1.00 92.81 231 HIS A N 1
ATOM 1816 C CA . HIS A 1 231 ? -30.171 -15.725 22.409 1.00 92.81 231 HIS A CA 1
ATOM 1817 C C . HIS A 1 231 ? -28.953 -16.407 21.773 1.00 92.81 231 HIS A C 1
ATOM 1819 O O . HIS A 1 231 ? -28.770 -16.372 20.556 1.00 92.81 231 HIS A O 1
ATOM 1825 N N . ILE A 1 232 ? -28.087 -17.003 22.598 1.00 90.94 232 ILE A N 1
ATOM 1826 C CA . ILE A 1 232 ? -26.769 -17.506 22.154 1.00 90.94 232 ILE A CA 1
ATOM 1827 C C . ILE A 1 232 ? -26.516 -18.995 22.448 1.00 90.94 232 ILE A C 1
ATOM 1829 O O . ILE A 1 232 ? -25.392 -19.466 22.280 1.00 90.94 232 ILE A O 1
ATOM 1833 N N . ASP A 1 233 ? -27.536 -19.754 22.855 1.00 89.25 233 ASP A N 1
ATOM 1834 C CA . ASP A 1 233 ? -27.376 -21.135 23.346 1.00 89.25 233 ASP A CA 1
ATOM 1835 C C . ASP A 1 233 ? -26.751 -22.098 22.320 1.00 89.25 233 ASP A C 1
ATOM 1837 O O . ASP A 1 233 ? -25.940 -22.948 22.680 1.00 89.25 233 ASP A O 1
ATOM 1841 N N . ASN A 1 234 ? -27.067 -21.925 21.031 1.00 89.69 234 ASN A N 1
ATOM 1842 C CA . ASN A 1 234 ? -26.555 -22.751 19.926 1.00 89.69 234 ASN A CA 1
ATOM 1843 C C . ASN A 1 234 ? -25.478 -22.042 19.085 1.00 89.69 234 ASN A C 1
ATOM 1845 O O . ASN A 1 234 ? -25.227 -22.415 17.937 1.00 89.69 234 ASN A O 1
ATOM 1849 N N . MET A 1 235 ? -24.859 -20.991 19.620 1.00 90.94 235 MET A N 1
ATOM 1850 C CA . MET A 1 235 ? -23.839 -20.237 18.899 1.00 90.94 235 MET A CA 1
ATOM 1851 C C . MET A 1 235 ? -22.531 -21.045 18.772 1.00 90.94 235 MET A C 1
ATOM 1853 O O . MET A 1 235 ? -22.045 -21.583 19.771 1.00 90.94 235 MET A O 1
ATOM 1857 N N . PRO A 1 236 ? -21.895 -21.090 17.584 1.00 92.62 236 PRO A N 1
ATOM 1858 C CA . PRO A 1 236 ? -20.604 -21.748 17.411 1.00 92.62 236 PRO A CA 1
ATOM 1859 C C . PRO A 1 236 ? -19.481 -20.911 18.049 1.00 92.62 236 PRO A C 1
ATOM 1861 O O . PRO A 1 236 ? -18.914 -20.027 17.415 1.00 92.62 236 PRO A O 1
ATOM 1864 N N . LYS A 1 237 ? -19.161 -21.194 19.316 1.00 91.44 237 LYS A N 1
ATOM 1865 C CA . LYS A 1 237 ? -18.195 -20.434 20.137 1.00 91.44 237 LYS A CA 1
ATOM 1866 C C . LYS A 1 237 ? -16.807 -20.301 19.503 1.00 91.44 237 LYS A C 1
ATOM 1868 O O . LYS A 1 237 ? -16.234 -19.215 19.525 1.00 91.44 237 LYS A O 1
ATOM 1873 N N . ASP A 1 238 ? -16.322 -21.377 18.888 1.00 94.31 238 ASP A N 1
ATOM 1874 C CA . ASP A 1 238 ? -14.979 -21.456 18.298 1.00 94.31 238 ASP A CA 1
ATOM 1875 C C . ASP A 1 238 ? -14.933 -21.006 16.827 1.00 94.31 238 ASP A C 1
ATOM 1877 O O . ASP A 1 238 ? -13.900 -21.126 16.165 1.00 94.31 238 ASP A O 1
ATOM 1881 N N . ALA A 1 239 ? -16.050 -20.508 16.279 1.00 93.50 239 ALA A N 1
ATOM 1882 C CA . ALA A 1 239 ? -16.062 -19.963 14.929 1.00 93.50 239 ALA A CA 1
ATOM 1883 C C . ALA A 1 239 ? -15.135 -18.746 14.856 1.00 93.50 239 ALA A C 1
ATOM 1885 O O . ALA A 1 239 ? -15.316 -17.767 15.577 1.00 93.50 239 ALA A O 1
ATOM 1886 N N . LEU A 1 240 ? -14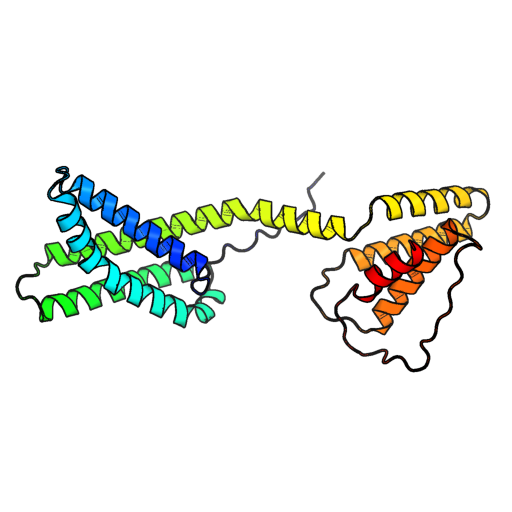.148 -18.813 13.966 1.00 93.50 240 LEU A N 1
ATOM 1887 C CA . LEU A 1 240 ? -13.188 -17.739 13.757 1.00 93.50 240 LEU A CA 1
ATOM 1888 C C . LEU A 1 240 ? -13.807 -16.637 12.898 1.00 93.50 240 LEU A C 1
ATOM 1890 O O . LEU A 1 240 ? -14.129 -16.855 11.728 1.00 93.50 240 LEU A O 1
ATOM 1894 N N . VAL A 1 241 ? -13.936 -15.446 13.474 1.00 90.50 241 VAL A N 1
ATOM 1895 C CA . VAL A 1 241 ? -14.511 -14.266 12.825 1.00 90.50 241 VAL A CA 1
ATOM 1896 C C . VAL A 1 241 ? -13.517 -13.104 12.812 1.00 90.50 241 VAL A C 1
ATOM 1898 O O . VAL A 1 241 ? -12.588 -13.067 13.625 1.00 90.50 241 VAL A O 1
ATOM 1901 N N . PRO A 1 242 ? -13.657 -12.146 11.876 1.00 87.50 242 PRO A N 1
ATOM 1902 C CA . PRO A 1 242 ? -12.929 -10.892 11.966 1.00 87.50 242 PRO A CA 1
ATOM 1903 C C . PRO A 1 242 ? -13.239 -10.196 13.301 1.00 87.50 242 PRO A C 1
ATOM 1905 O O . PRO A 1 242 ? -14.407 -10.128 13.680 1.00 87.50 242 PRO A O 1
ATOM 1908 N N . PRO A 1 243 ? -12.228 -9.674 14.005 1.00 84.38 243 PRO A N 1
ATOM 1909 C CA . PRO A 1 243 ? -12.437 -8.978 15.270 1.00 84.38 243 PRO A CA 1
ATOM 1910 C C . PRO A 1 243 ? -13.200 -7.657 15.084 1.00 84.38 243 PRO A C 1
ATOM 1912 O O . PRO A 1 243 ? -13.011 -6.950 14.087 1.00 84.38 243 PRO A O 1
ATOM 1915 N N . LEU A 1 244 ? -13.990 -7.292 16.092 1.00 82.25 244 LEU A N 1
ATOM 1916 C CA . LEU A 1 244 ? -14.928 -6.164 16.139 1.00 82.25 244 LEU A CA 1
ATOM 1917 C C . LEU A 1 244 ? -16.004 -6.216 15.050 1.00 82.25 244 LEU A C 1
ATOM 1919 O O . LEU A 1 244 ? -16.432 -5.176 14.548 1.00 82.25 244 LEU A O 1
ATOM 1923 N N . ILE A 1 245 ? -16.433 -7.410 14.646 1.00 87.44 245 ILE A N 1
ATOM 1924 C CA . ILE A 1 245 ? -17.497 -7.550 13.646 1.00 87.44 245 ILE A CA 1
ATOM 1925 C C . ILE A 1 245 ? -18.876 -7.280 14.254 1.00 87.44 245 ILE A C 1
ATOM 1927 O O . ILE A 1 245 ? -19.740 -6.714 13.584 1.00 87.44 245 ILE A O 1
ATOM 1931 N N . LEU A 1 246 ? -19.078 -7.645 15.525 1.00 89.75 246 LEU A N 1
ATOM 1932 C CA . LEU A 1 246 ? -20.358 -7.454 16.215 1.00 89.75 246 LEU A CA 1
ATOM 1933 C C . LEU A 1 246 ? -20.510 -6.042 16.781 1.00 89.75 246 LEU A C 1
ATOM 1935 O O . LEU A 1 246 ? -21.617 -5.503 16.805 1.00 89.75 246 LEU A O 1
ATOM 1939 N N . GLN A 1 247 ? -19.405 -5.420 17.190 1.00 85.19 247 GLN A N 1
ATOM 1940 C CA . GLN A 1 247 ? -19.429 -4.130 17.872 1.00 85.19 247 GLN A CA 1
ATOM 1941 C C . GLN A 1 247 ? -20.160 -3.023 17.080 1.00 85.19 247 GLN A C 1
ATOM 1943 O O . GLN A 1 247 ? -21.033 -2.389 17.665 1.00 85.19 247 GLN A O 1
ATOM 1948 N N . PRO A 1 248 ? -19.921 -2.790 15.771 1.00 84.31 248 PRO A N 1
ATOM 1949 C CA . PRO A 1 248 ? -20.634 -1.743 15.032 1.00 84.31 248 PRO A CA 1
ATOM 1950 C C . PRO A 1 248 ? -22.148 -1.972 14.954 1.00 84.31 248 PRO A C 1
ATOM 1952 O O . PRO A 1 248 ? -22.920 -1.015 14.926 1.00 84.31 248 PRO A O 1
ATOM 1955 N N . LEU A 1 249 ? -22.582 -3.236 14.907 1.00 89.56 249 LEU A N 1
ATOM 1956 C CA . LEU A 1 249 ? -24.001 -3.594 14.884 1.00 89.56 249 LEU A CA 1
ATOM 1957 C C . LEU A 1 249 ? -24.645 -3.300 16.236 1.00 89.56 249 LEU A C 1
ATOM 1959 O O . LEU A 1 249 ? -25.718 -2.705 16.296 1.00 89.56 249 LEU A O 1
ATOM 1963 N N . LEU A 1 250 ? -23.947 -3.666 17.308 1.00 89.50 250 LEU A N 1
ATOM 1964 C CA . LEU A 1 250 ? -24.370 -3.420 18.676 1.00 89.50 250 LEU A CA 1
ATOM 1965 C C . LEU A 1 250 ? -24.433 -1.921 18.994 1.00 89.50 250 LEU A C 1
ATOM 1967 O O . LEU A 1 250 ? -25.431 -1.444 19.522 1.00 89.50 250 LEU A O 1
ATOM 1971 N N . GLU A 1 251 ? -23.411 -1.157 18.604 1.00 84.88 251 GLU A N 1
ATOM 1972 C CA . GLU A 1 251 ? -23.388 0.301 18.763 1.00 84.88 251 GLU A CA 1
ATOM 1973 C C . GLU A 1 251 ? -24.549 0.981 18.030 1.00 84.88 251 GLU A C 1
ATOM 1975 O O . GLU A 1 251 ? -25.108 1.961 18.526 1.00 84.88 251 GLU A O 1
ATOM 1980 N N . ASN A 1 252 ? -24.911 0.480 16.847 1.00 85.19 252 ASN A N 1
ATOM 1981 C CA . ASN A 1 252 ? -26.070 0.980 16.116 1.00 85.19 252 ASN A CA 1
ATOM 1982 C C . ASN A 1 252 ? -27.382 0.607 16.816 1.00 85.19 252 ASN A C 1
ATOM 1984 O O . ASN A 1 252 ? -28.269 1.451 16.879 1.00 85.19 252 ASN A O 1
ATOM 1988 N N . ALA A 1 253 ? -27.494 -0.601 17.374 1.00 89.00 253 ALA A N 1
ATOM 1989 C CA . ALA A 1 253 ? -28.678 -1.041 18.114 1.00 89.00 253 ALA A CA 1
ATOM 1990 C C . ALA A 1 253 ? -28.892 -0.272 19.429 1.00 89.00 253 ALA A C 1
ATOM 1992 O O . ALA A 1 253 ? -30.023 -0.079 19.841 1.00 89.00 253 ALA A O 1
ATOM 1993 N N . VAL A 1 254 ? -27.823 0.192 20.084 1.00 86.94 254 VAL A N 1
ATOM 1994 C CA . VAL A 1 254 ? -27.937 1.058 21.274 1.00 86.94 254 VAL A CA 1
ATOM 1995 C C . VAL A 1 254 ? -28.311 2.498 20.894 1.00 86.94 254 VAL A C 1
ATOM 1997 O O . VAL A 1 254 ? -28.912 3.219 21.691 1.00 86.94 254 VAL A O 1
ATOM 2000 N N . TYR A 1 255 ? -27.926 2.952 19.698 1.00 82.38 255 TYR A N 1
ATOM 2001 C CA . TYR A 1 255 ? -28.202 4.314 19.234 1.00 82.38 255 TYR A CA 1
ATOM 2002 C C . TYR A 1 255 ? -29.632 4.507 18.705 1.00 82.38 255 TYR A C 1
ATOM 2004 O O . TYR A 1 255 ? -30.183 5.600 18.862 1.00 82.38 255 TYR A O 1
ATOM 2012 N N . HIS A 1 256 ? -30.188 3.488 18.046 1.00 80.12 256 HIS A N 1
ATOM 2013 C CA . HIS A 1 256 ? -31.484 3.516 17.361 1.00 80.12 256 HIS A CA 1
ATOM 2014 C C . HIS A 1 256 ? -32.593 2.868 18.183 1.00 80.12 256 HIS A C 1
ATOM 2016 O O . HIS A 1 256 ? -33.704 3.446 18.178 1.00 80.12 256 HIS A O 1
#

Radius of gyration: 30.27 Å; Cα contacts (8 Å, |Δi|>4): 156; chains: 1; bounding box: 66×45×84 Å